Protein AF-A0A3M7ADD8-F1 (afdb_monomer)

InterPro domains:
  IPR003165 Piwi domain [PF02171] (119-234)
  IPR003165 Piwi domain [PS50822] (1-236)
  IPR003165 Piwi domain [SM00950] (6-236)
  IPR012337 Ribonuclease H-like superfamily [SSF53098] (96-234)
  IPR036397 Ribonuclease H superfamily [G3DSA:3.30.420.10] (1-310)

Sequence (311 aa):
MLKERLLDWAMAYRKATGKRPVLPTNILFYRDGVSESQYDILRRRELPQVQIAYNEAFRYLQQKFPQAGATMPPDPIPSPDFSGVDWGRCSRQHRVETEKDADEQWAAQIAAQPNNVPFKLTYVVVGKRHNTRFYPDAKEVQENKGNVKPGMVVDQVITHPYCMDFYLQSHEAIKGTGRSAHYFTLQNNMGLSADNLHQITHMLCYAYARATKGVSYCAPAYYADKLCDRGRAYLRHYYMGVPGFEPRPLSRAADGRPLETYEQYIRSIRDAVRDDPHYRPYCNFQTPPQHYGVPRQNPWHKNLDNTMFYL

Structure (mmCIF, N/CA/C/O backbone):
data_AF-A0A3M7ADD8-F1
#
_entry.id   AF-A0A3M7ADD8-F1
#
loop_
_atom_site.group_PDB
_atom_site.id
_atom_site.type_symbol
_atom_site.label_atom_id
_atom_site.label_alt_id
_atom_site.label_comp_id
_atom_site.label_asym_id
_atom_site.label_entity_id
_atom_site.label_seq_id
_atom_site.pdbx_PDB_ins_code
_atom_site.Cartn_x
_atom_site.Cartn_y
_atom_site.Cartn_z
_atom_site.occupancy
_atom_site.B_iso_or_equiv
_atom_site.auth_seq_id
_atom_site.auth_comp_id
_atom_site.auth_asym_id
_atom_site.auth_atom_id
_atom_site.pdbx_PDB_model_num
ATOM 1 N N . MET A 1 1 ? -8.846 7.901 5.627 1.00 69.75 1 MET A N 1
ATOM 2 C CA . MET A 1 1 ? -9.203 7.252 4.344 1.00 69.75 1 MET A CA 1
ATOM 3 C C . MET A 1 1 ? -9.390 5.742 4.477 1.00 69.75 1 MET A C 1
ATOM 5 O O . MET A 1 1 ? -10.340 5.223 3.901 1.00 69.75 1 MET A O 1
ATOM 9 N N . LEU A 1 2 ? -8.530 5.015 5.207 1.00 83.50 2 LEU A N 1
ATOM 10 C CA . LEU A 1 2 ? -8.685 3.560 5.353 1.00 83.50 2 LEU A CA 1
ATOM 11 C C . LEU A 1 2 ? -9.977 3.162 6.075 1.00 83.50 2 LEU A C 1
ATOM 13 O O . LEU A 1 2 ? -10.712 2.309 5.587 1.00 83.50 2 LEU A O 1
ATOM 17 N N . LYS A 1 3 ? -10.279 3.820 7.199 1.00 84.50 3 LYS A N 1
ATOM 18 C CA . LYS A 1 3 ? -11.524 3.628 7.953 1.00 84.50 3 LYS A CA 1
ATOM 19 C C . LYS A 1 3 ? -12.757 3.781 7.063 1.00 84.50 3 LYS A C 1
ATOM 21 O O . LYS A 1 3 ? -13.631 2.923 7.081 1.00 84.50 3 LYS A O 1
ATOM 26 N N . GLU A 1 4 ? -12.795 4.829 6.244 1.00 78.44 4 GLU A N 1
ATOM 27 C CA . GLU A 1 4 ? -13.892 5.096 5.308 1.00 78.44 4 GLU A CA 1
ATOM 28 C C . GLU A 1 4 ? -14.081 3.919 4.344 1.00 78.44 4 GLU A C 1
ATOM 30 O O . GLU A 1 4 ? -15.196 3.438 4.159 1.00 78.44 4 GLU A O 1
ATOM 35 N N . ARG A 1 5 ? -12.984 3.391 3.786 1.00 82.75 5 ARG A N 1
ATOM 36 C CA . ARG A 1 5 ? -13.027 2.242 2.868 1.00 82.75 5 ARG A CA 1
ATOM 37 C C . ARG A 1 5 ? -13.452 0.944 3.540 1.00 82.75 5 ARG A C 1
ATOM 39 O O . ARG A 1 5 ? -14.200 0.177 2.939 1.00 82.75 5 ARG A O 1
ATOM 46 N N . LEU A 1 6 ? -13.030 0.720 4.779 1.00 86.94 6 LEU A N 1
ATOM 47 C CA . LEU A 1 6 ? -13.468 -0.419 5.583 1.00 86.94 6 LEU A CA 1
ATOM 48 C C . LEU A 1 6 ? -14.977 -0.375 5.858 1.00 86.94 6 LEU A C 1
ATOM 50 O O . LEU A 1 6 ? -15.656 -1.400 5.794 1.00 86.94 6 LEU A O 1
ATOM 54 N N . LEU A 1 7 ? -15.519 0.814 6.126 1.00 84.94 7 LEU A N 1
ATOM 55 C CA . LEU A 1 7 ? -16.954 0.998 6.326 1.00 84.94 7 LEU A CA 1
ATOM 56 C C . LEU A 1 7 ? -17.741 0.838 5.018 1.00 84.94 7 LEU A C 1
ATOM 58 O O . LEU A 1 7 ? -18.756 0.140 5.017 1.00 84.94 7 LEU A O 1
ATOM 62 N N . ASP A 1 8 ? -17.257 1.403 3.906 1.00 80.50 8 ASP A N 1
ATOM 63 C CA . ASP A 1 8 ? -17.837 1.196 2.569 1.00 80.50 8 ASP A CA 1
ATOM 64 C C . ASP A 1 8 ? -17.936 -0.301 2.238 1.00 80.50 8 ASP A C 1
ATOM 66 O O . ASP A 1 8 ? -18.981 -0.783 1.793 1.00 80.50 8 ASP A O 1
ATOM 70 N N . TRP A 1 9 ? -16.859 -1.045 2.504 1.00 85.31 9 TRP A N 1
ATOM 71 C CA . TRP A 1 9 ? -16.798 -2.492 2.322 1.00 85.31 9 TRP A CA 1
ATOM 72 C C . TRP A 1 9 ? -17.867 -3.220 3.135 1.00 85.31 9 TRP A C 1
ATOM 74 O O . TRP A 1 9 ? -18.658 -3.991 2.588 1.00 85.31 9 TRP A O 1
ATOM 84 N N . ALA A 1 10 ? -17.924 -2.955 4.441 1.00 87.25 10 ALA A N 1
ATOM 85 C CA . ALA A 1 10 ? -18.853 -3.633 5.337 1.00 87.25 10 ALA A CA 1
ATOM 86 C C . ALA A 1 10 ? -20.317 -3.374 4.950 1.00 87.25 10 ALA A C 1
ATOM 88 O O . ALA A 1 10 ? -21.167 -4.267 5.025 1.00 87.25 10 ALA A O 1
ATOM 89 N N . MET A 1 11 ? -20.613 -2.161 4.483 1.00 83.19 11 MET A N 1
ATOM 90 C CA . MET A 1 11 ? -21.940 -1.788 4.003 1.00 83.19 11 MET A CA 1
ATOM 91 C C . MET A 1 11 ? -22.275 -2.436 2.656 1.00 83.19 11 MET A C 1
ATOM 93 O O . MET A 1 11 ? -23.409 -2.883 2.465 1.00 83.19 11 MET A O 1
ATOM 97 N N . ALA A 1 12 ? -21.308 -2.544 1.741 1.00 78.31 12 ALA A N 1
ATOM 98 C CA . ALA A 1 12 ? -21.480 -3.279 0.490 1.00 78.31 12 ALA A CA 1
ATOM 99 C C . ALA A 1 12 ? -21.760 -4.770 0.745 1.00 78.31 12 ALA A C 1
ATOM 101 O O . ALA A 1 12 ? -22.702 -5.315 0.167 1.00 78.31 12 ALA A O 1
ATOM 102 N N . TYR A 1 13 ? -21.029 -5.399 1.673 1.00 83.69 13 TYR A N 1
ATOM 103 C CA . TYR A 1 13 ? -21.270 -6.782 2.094 1.00 83.69 13 TYR A CA 1
ATOM 104 C C . TYR A 1 13 ? -22.693 -6.977 2.628 1.00 83.69 13 TYR A C 1
ATOM 106 O O . TYR A 1 13 ? -23.409 -7.885 2.196 1.00 83.69 13 TYR A O 1
ATOM 114 N N . ARG A 1 14 ? -23.137 -6.092 3.531 1.00 85.56 14 ARG A N 1
ATOM 115 C CA . ARG A 1 14 ? -24.507 -6.108 4.060 1.00 85.56 14 ARG A CA 1
ATOM 116 C C . ARG A 1 14 ? -25.535 -6.008 2.938 1.00 85.56 14 ARG A C 1
ATOM 118 O O . ARG A 1 14 ? -26.507 -6.755 2.935 1.00 85.56 14 ARG A O 1
ATOM 125 N N . LYS A 1 15 ? -25.333 -5.091 1.989 1.00 78.88 15 LYS A N 1
ATOM 126 C CA . LYS A 1 15 ? -26.254 -4.893 0.863 1.00 78.88 15 LYS A CA 1
ATOM 127 C C . LYS A 1 15 ? -26.342 -6.135 -0.025 1.00 78.88 15 LYS A C 1
ATOM 129 O O . LYS A 1 15 ? -27.434 -6.482 -0.456 1.00 78.88 15 LYS A O 1
ATOM 134 N N . ALA A 1 16 ? -25.212 -6.780 -0.304 1.00 79.94 16 ALA A N 1
ATOM 135 C CA . ALA A 1 16 ? -25.159 -7.953 -1.170 1.00 79.94 16 ALA A CA 1
ATOM 136 C C . ALA A 1 16 ? -25.755 -9.208 -0.513 1.00 79.94 16 ALA A C 1
ATOM 138 O O . ALA A 1 16 ? -26.391 -10.010 -1.187 1.00 79.94 16 ALA A O 1
ATOM 139 N N . THR A 1 17 ? -25.553 -9.383 0.795 1.00 85.06 17 THR A N 1
ATOM 140 C CA . THR A 1 17 ? -25.906 -10.628 1.499 1.00 85.06 17 THR A CA 1
ATOM 141 C C . THR A 1 17 ? -27.174 -10.534 2.346 1.00 85.06 17 THR A C 1
ATOM 143 O O . THR A 1 17 ? -27.676 -11.560 2.799 1.00 85.06 17 THR A O 1
ATOM 146 N N . GLY A 1 18 ? -27.654 -9.323 2.643 1.00 85.81 18 GLY A N 1
ATOM 147 C CA . GLY A 1 18 ? -28.698 -9.070 3.642 1.00 85.81 18 GLY A CA 1
ATOM 148 C C . GLY A 1 18 ? -28.254 -9.322 5.090 1.00 85.81 18 GLY A C 1
ATOM 149 O O . GLY A 1 18 ? -29.012 -9.057 6.022 1.00 85.81 18 GLY A O 1
ATOM 150 N N . LYS A 1 19 ? -27.028 -9.816 5.302 1.00 88.12 19 LYS A N 1
ATOM 151 C CA . LYS A 1 19 ? -26.478 -10.134 6.621 1.00 88.12 19 LYS A CA 1
ATOM 152 C C . LYS A 1 19 ? -25.913 -8.889 7.294 1.00 88.12 19 LYS A C 1
ATOM 154 O O . LYS A 1 19 ? -25.785 -7.819 6.703 1.00 88.12 19 LYS A O 1
ATOM 159 N N . ARG A 1 20 ? -25.551 -9.035 8.565 1.00 86.19 20 ARG A N 1
ATOM 160 C CA . ARG A 1 20 ? -24.862 -8.004 9.342 1.00 86.19 20 ARG A CA 1
ATOM 161 C C . ARG A 1 20 ? -23.578 -7.527 8.625 1.00 86.19 20 ARG A C 1
ATOM 163 O O . ARG A 1 20 ? -22.889 -8.360 8.038 1.00 86.19 20 ARG A O 1
ATOM 170 N N . PRO A 1 21 ? -23.232 -6.224 8.680 1.00 88.19 21 PRO A N 1
ATOM 171 C CA . PRO A 1 21 ? -21.989 -5.729 8.098 1.00 88.19 21 PRO A CA 1
ATOM 172 C C . PRO A 1 21 ? -20.777 -6.336 8.813 1.00 88.19 21 PRO A C 1
ATOM 174 O O . PRO A 1 21 ? -20.730 -6.365 10.046 1.00 88.19 21 PRO A O 1
ATOM 177 N N . VAL A 1 22 ? -19.803 -6.800 8.032 1.00 87.69 22 VAL A N 1
ATOM 178 C CA . VAL A 1 22 ? -18.546 -7.379 8.523 1.00 87.69 22 VAL A CA 1
ATOM 179 C C . VAL A 1 22 ? -17.356 -6.703 7.854 1.00 87.69 22 VAL A C 1
ATOM 181 O O . VAL A 1 22 ? -17.427 -6.301 6.692 1.00 87.69 22 VAL A O 1
ATOM 184 N N . LEU A 1 23 ? -16.266 -6.566 8.605 1.00 90.50 23 LEU A N 1
ATOM 185 C CA . LEU A 1 23 ? -14.994 -6.072 8.085 1.00 90.50 23 LEU A CA 1
ATOM 186 C C . LEU A 1 23 ? -14.240 -7.187 7.338 1.00 90.50 23 LEU A C 1
ATOM 188 O O . LEU A 1 23 ? -14.449 -8.366 7.635 1.00 90.50 23 LEU A O 1
ATOM 192 N N . PRO A 1 24 ? -13.369 -6.836 6.377 1.00 91.06 24 PRO A N 1
ATOM 193 C CA . PRO A 1 24 ? -12.539 -7.810 5.677 1.00 91.06 24 PRO A CA 1
ATOM 194 C C . PRO A 1 24 ? -11.502 -8.427 6.623 1.00 91.06 24 PRO A C 1
ATOM 196 O O . PRO A 1 24 ? -10.812 -7.716 7.346 1.00 91.06 24 PRO A O 1
ATOM 199 N N . THR A 1 25 ? -11.330 -9.748 6.570 1.00 91.06 25 THR A N 1
ATOM 200 C CA . THR A 1 25 ? -10.337 -10.457 7.397 1.00 91.06 25 THR A CA 1
ATOM 201 C C . THR A 1 25 ? -8.914 -10.329 6.866 1.00 91.06 25 THR A C 1
ATOM 203 O O . THR A 1 25 ? -7.961 -10.564 7.607 1.00 91.06 25 THR A O 1
ATOM 206 N N . ASN A 1 26 ? -8.763 -9.997 5.580 1.00 92.12 26 ASN A N 1
ATOM 207 C CA . ASN A 1 26 ? -7.478 -9.842 4.912 1.00 92.12 26 ASN A CA 1
ATOM 208 C C . ASN A 1 26 ? -7.415 -8.487 4.199 1.00 92.12 26 ASN A C 1
ATOM 210 O O . ASN A 1 26 ? -8.372 -8.077 3.535 1.00 92.12 26 ASN A O 1
ATOM 214 N N . ILE A 1 27 ? -6.271 -7.817 4.304 1.00 92.81 27 ILE A N 1
ATOM 215 C CA . ILE A 1 27 ? -5.992 -6.547 3.639 1.00 92.81 27 ILE A CA 1
ATOM 216 C C . ILE A 1 27 ? -4.697 -6.706 2.849 1.00 92.81 27 ILE A C 1
ATOM 218 O O . ILE A 1 27 ? -3.647 -6.984 3.429 1.00 92.81 27 ILE A O 1
ATOM 222 N N . LEU A 1 28 ? -4.777 -6.502 1.534 1.00 94.25 28 LEU A N 1
ATOM 223 C CA . LEU A 1 28 ? -3.608 -6.396 0.665 1.00 94.25 28 LEU A CA 1
ATOM 224 C C . LEU A 1 28 ? -3.407 -4.922 0.302 1.00 94.25 28 LEU A C 1
ATOM 226 O O . LEU A 1 28 ? -4.261 -4.304 -0.340 1.00 94.25 28 LEU A O 1
ATOM 230 N N . PHE A 1 29 ? -2.293 -4.359 0.753 1.00 94.75 29 PHE A N 1
ATOM 231 C CA . PHE A 1 29 ? -2.006 -2.930 0.709 1.00 94.75 29 PHE A CA 1
ATOM 232 C C . PHE A 1 29 ? -0.824 -2.672 -0.231 1.00 94.75 29 PHE A C 1
ATOM 234 O O . PHE A 1 29 ? 0.261 -3.197 0.012 1.00 94.75 29 PHE A O 1
ATOM 241 N N . TYR A 1 30 ? -1.013 -1.855 -1.275 1.00 95.62 30 TYR A N 1
ATOM 242 C CA . TYR A 1 30 ? 0.056 -1.475 -2.210 1.00 95.62 30 TYR A CA 1
ATOM 243 C C . TYR A 1 30 ? 0.415 0.005 -2.087 1.00 95.62 30 TYR A C 1
ATOM 245 O O . TYR A 1 30 ? -0.279 0.845 -2.647 1.00 95.62 30 TYR A O 1
ATOM 253 N N . ARG A 1 31 ? 1.538 0.315 -1.436 1.00 95.00 31 ARG A N 1
ATOM 254 C CA . ARG A 1 31 ? 2.012 1.683 -1.204 1.00 95.00 31 ARG A CA 1
ATOM 255 C C . ARG A 1 31 ? 2.987 2.140 -2.286 1.00 95.00 31 ARG A C 1
ATOM 257 O O . ARG A 1 31 ? 4.105 1.645 -2.346 1.00 95.00 31 ARG A O 1
ATOM 264 N N . ASP A 1 32 ? 2.630 3.139 -3.085 1.00 92.81 32 ASP A N 1
ATOM 265 C CA . ASP A 1 32 ? 3.546 3.761 -4.062 1.00 92.81 32 ASP A CA 1
ATOM 266 C C . ASP A 1 32 ? 4.116 5.095 -3.568 1.00 92.81 32 ASP A C 1
ATOM 268 O O . ASP A 1 32 ? 3.465 5.793 -2.800 1.00 92.81 32 ASP A O 1
ATOM 272 N N . GLY A 1 33 ? 5.297 5.490 -4.048 1.00 83.69 33 GLY A N 1
ATOM 273 C CA . GLY A 1 33 ? 5.828 6.845 -3.854 1.00 83.69 33 GLY A CA 1
ATOM 274 C C . GLY A 1 33 ? 6.733 7.020 -2.635 1.00 83.69 33 GLY A C 1
ATOM 275 O O . GLY A 1 33 ? 6.746 8.096 -2.040 1.00 83.69 33 GLY A O 1
ATOM 276 N N . VAL A 1 34 ? 7.479 5.979 -2.267 1.00 90.88 34 VAL A N 1
ATOM 277 C CA . VAL A 1 34 ? 8.464 6.001 -1.174 1.00 90.88 34 VAL A CA 1
ATOM 278 C C . VAL A 1 34 ? 9.801 5.423 -1.632 1.00 90.88 34 VAL A C 1
ATOM 280 O O . VAL A 1 34 ? 9.839 4.528 -2.477 1.00 90.88 34 VAL A O 1
ATOM 283 N N . SER A 1 35 ? 10.901 5.933 -1.079 1.00 90.06 35 SER A N 1
ATOM 284 C CA . SER A 1 35 ? 12.233 5.334 -1.235 1.00 90.06 35 SER A CA 1
ATOM 285 C C . SER A 1 35 ? 12.530 4.341 -0.111 1.00 90.06 35 SER A C 1
ATOM 287 O O . SER A 1 35 ? 11.938 4.424 0.963 1.00 90.06 35 SER A O 1
ATOM 289 N N . GLU A 1 36 ? 13.495 3.442 -0.325 1.00 89.38 36 GLU A N 1
ATOM 290 C CA . GLU A 1 36 ? 13.918 2.439 0.672 1.00 89.38 36 GLU A CA 1
ATOM 291 C C . GLU A 1 36 ? 14.289 3.057 2.027 1.00 89.38 36 GLU A C 1
ATOM 293 O O . GLU A 1 36 ? 13.893 2.554 3.075 1.00 89.38 36 GLU A O 1
ATOM 298 N N . SER A 1 37 ? 14.941 4.224 2.020 1.00 89.50 37 SER A N 1
ATOM 299 C CA . SER A 1 37 ? 15.291 4.980 3.233 1.00 89.50 37 SER A CA 1
ATOM 300 C C . SER A 1 37 ? 14.095 5.402 4.101 1.00 89.50 37 SER A C 1
ATOM 302 O O . SER A 1 37 ? 14.281 5.827 5.238 1.00 89.50 37 SER A O 1
ATOM 304 N N . GLN A 1 38 ? 12.868 5.317 3.581 1.00 91.69 38 GLN A N 1
ATOM 305 C CA . GLN A 1 38 ? 11.642 5.688 4.287 1.00 91.69 38 GLN A CA 1
ATOM 306 C C . GLN A 1 38 ? 10.865 4.472 4.804 1.00 91.69 38 GLN A C 1
ATOM 308 O O . GLN A 1 38 ? 9.841 4.647 5.461 1.00 91.69 38 GLN A O 1
ATOM 313 N N . TYR A 1 39 ? 11.320 3.244 4.543 1.00 93.88 39 TYR A N 1
ATOM 314 C CA . TYR A 1 39 ? 10.582 2.030 4.914 1.00 93.88 39 TYR A CA 1
ATOM 315 C C . TYR A 1 39 ? 10.363 1.917 6.423 1.00 93.88 39 TYR A C 1
ATOM 317 O O . TYR A 1 39 ? 9.275 1.549 6.865 1.00 93.88 39 TYR A O 1
ATOM 325 N N . ASP A 1 40 ? 11.337 2.339 7.226 1.00 91.44 40 ASP A N 1
ATOM 326 C CA . ASP A 1 40 ? 11.180 2.358 8.681 1.00 91.44 40 ASP A CA 1
ATOM 327 C C . ASP A 1 40 ? 10.171 3.403 9.154 1.00 91.44 40 ASP A C 1
ATOM 329 O O . ASP A 1 40 ? 9.510 3.202 10.170 1.00 91.44 40 ASP A O 1
ATOM 333 N N . ILE A 1 41 ? 9.993 4.499 8.412 1.00 91.12 41 ILE A N 1
ATOM 334 C CA . ILE A 1 41 ? 8.939 5.480 8.702 1.00 91.12 41 ILE A CA 1
ATOM 335 C C . ILE A 1 41 ? 7.568 4.844 8.457 1.00 91.12 41 ILE A C 1
ATOM 337 O O . ILE A 1 41 ? 6.658 5.028 9.262 1.00 91.12 41 ILE A O 1
ATOM 341 N N . LEU A 1 42 ? 7.418 4.049 7.393 1.00 93.44 42 LEU A N 1
ATOM 342 C CA . LEU A 1 42 ? 6.169 3.330 7.125 1.00 93.44 42 LEU A CA 1
ATOM 343 C C . LEU A 1 42 ? 5.837 2.345 8.244 1.00 93.44 42 LEU A C 1
ATOM 345 O O . LEU A 1 42 ? 4.691 2.300 8.696 1.00 93.44 42 LEU A O 1
ATOM 349 N N . ARG A 1 43 ? 6.843 1.614 8.741 1.00 92.44 43 ARG A N 1
ATOM 350 C CA . ARG A 1 43 ? 6.667 0.671 9.852 1.00 92.44 43 ARG A CA 1
ATOM 351 C C . ARG A 1 43 ? 6.191 1.345 11.131 1.00 92.44 43 ARG A C 1
ATOM 353 O O . ARG A 1 43 ? 5.321 0.811 11.809 1.00 92.44 43 ARG A O 1
ATOM 360 N N . ARG A 1 44 ? 6.746 2.514 11.444 1.00 91.75 44 ARG A N 1
ATOM 361 C CA . ARG A 1 44 ? 6.488 3.211 12.709 1.00 91.75 44 ARG A CA 1
ATOM 362 C C . ARG A 1 44 ? 5.280 4.142 12.660 1.00 91.75 44 ARG A C 1
ATOM 364 O O . ARG A 1 44 ? 4.636 4.346 13.678 1.00 91.75 44 ARG A O 1
ATOM 371 N N . ARG A 1 45 ? 4.938 4.687 11.487 1.00 90.44 45 ARG A N 1
ATOM 372 C CA . ARG A 1 45 ? 3.837 5.654 11.338 1.00 90.44 45 ARG A CA 1
ATOM 373 C C . ARG A 1 45 ? 2.634 5.108 10.589 1.00 90.44 45 ARG A C 1
ATOM 375 O O . ARG A 1 45 ? 1.519 5.311 11.053 1.00 90.44 45 ARG A O 1
ATOM 382 N N . GLU A 1 46 ? 2.809 4.459 9.440 1.00 92.62 46 GLU A N 1
ATOM 383 C CA . GLU A 1 46 ? 1.669 4.046 8.606 1.00 92.62 46 GLU A CA 1
ATOM 384 C C . GLU A 1 46 ? 1.036 2.732 9.089 1.00 92.62 46 GLU A C 1
ATOM 386 O O . GLU A 1 46 ? -0.186 2.670 9.234 1.00 92.62 46 GLU A O 1
ATOM 391 N N . LEU A 1 47 ? 1.831 1.701 9.404 1.00 92.19 47 LEU A N 1
ATOM 392 C CA . LEU A 1 47 ? 1.296 0.404 9.854 1.00 92.19 47 LEU A CA 1
ATOM 393 C C . LEU A 1 47 ? 0.445 0.498 11.135 1.00 92.19 47 LEU A C 1
ATOM 395 O O . LEU A 1 47 ? -0.643 -0.084 11.156 1.00 92.19 47 LEU A O 1
ATOM 399 N N . PRO A 1 48 ? 0.827 1.254 12.183 1.00 92.38 48 PRO A N 1
ATOM 400 C CA . PRO A 1 48 ? -0.017 1.347 13.371 1.00 92.38 48 PRO A CA 1
ATOM 401 C C . PRO A 1 48 ? -1.317 2.121 13.102 1.00 92.38 48 PRO A C 1
ATOM 403 O O . PRO A 1 48 ? -2.366 1.777 13.649 1.00 92.38 48 PRO A O 1
ATOM 406 N N . GLN A 1 49 ? -1.305 3.098 12.183 1.00 91.06 49 GLN A N 1
ATOM 407 C CA . GLN A 1 49 ? -2.533 3.772 11.736 1.00 91.06 49 GLN A CA 1
ATOM 408 C C . GLN A 1 49 ? -3.494 2.813 11.028 1.00 91.06 49 GLN A C 1
ATOM 410 O O . GLN A 1 49 ? -4.709 2.975 11.154 1.00 91.06 49 GLN A O 1
ATOM 415 N N . VAL A 1 50 ? -2.980 1.806 10.311 1.00 92.38 50 VAL A N 1
ATOM 416 C CA . VAL A 1 50 ? -3.812 0.760 9.695 1.00 92.38 50 VAL A CA 1
ATOM 417 C C . VAL A 1 50 ? -4.583 -0.013 10.769 1.00 92.38 50 VAL A C 1
ATOM 419 O O . VAL A 1 50 ? -5.801 -0.165 10.651 1.00 92.38 50 VAL A O 1
ATOM 422 N N . GLN A 1 51 ? -3.909 -0.425 11.850 1.00 92.06 51 GLN A N 1
ATOM 423 C CA . GLN A 1 51 ? -4.546 -1.096 12.991 1.00 92.06 51 GLN A CA 1
ATOM 424 C C . GLN A 1 51 ? -5.577 -0.194 13.686 1.00 92.06 51 GLN A C 1
ATOM 426 O O . GLN A 1 51 ? -6.702 -0.631 13.939 1.00 92.06 51 GLN A O 1
ATOM 431 N N . ILE A 1 52 ? -5.227 1.071 13.950 1.00 91.25 52 ILE A N 1
ATOM 432 C CA . ILE A 1 52 ? -6.143 2.046 14.564 1.00 91.25 52 ILE A CA 1
ATOM 433 C C . ILE A 1 52 ? -7.403 2.207 13.713 1.00 91.25 52 ILE A C 1
ATOM 435 O O . ILE A 1 52 ? -8.515 2.076 14.223 1.00 91.25 52 ILE A O 1
ATOM 439 N N . ALA A 1 53 ? -7.249 2.441 12.409 1.00 90.56 53 ALA A N 1
ATOM 440 C CA . ALA A 1 53 ? -8.374 2.631 11.502 1.00 90.56 53 ALA A CA 1
ATOM 441 C C . ALA A 1 53 ? -9.291 1.399 11.447 1.00 90.56 53 ALA A C 1
ATOM 443 O O . ALA A 1 53 ? -10.513 1.550 11.370 1.00 90.56 53 ALA A O 1
ATOM 444 N N . TYR A 1 54 ? -8.723 0.191 11.521 1.00 92.75 54 TYR A N 1
ATOM 445 C CA . TYR A 1 54 ? -9.491 -1.050 11.571 1.00 92.75 54 TYR A CA 1
ATOM 446 C C . TYR A 1 54 ? -10.290 -1.188 12.873 1.00 92.75 54 TYR A C 1
ATOM 448 O O . TYR A 1 54 ? -11.501 -1.430 12.839 1.00 92.75 54 TYR A O 1
ATOM 456 N N . ASN A 1 55 ? -9.649 -0.939 14.017 1.00 91.94 55 ASN A N 1
ATOM 457 C CA . ASN A 1 55 ? -10.305 -0.928 15.325 1.00 91.94 55 ASN A CA 1
ATOM 458 C C . ASN A 1 55 ? -11.429 0.120 15.387 1.00 91.94 55 ASN A C 1
ATOM 460 O O . ASN A 1 55 ? -12.527 -0.161 15.869 1.00 91.94 55 ASN A O 1
ATOM 464 N N . GLU A 1 56 ? -11.194 1.328 14.873 1.00 89.94 56 GLU A N 1
ATOM 465 C CA . GLU A 1 56 ? -12.206 2.385 14.814 1.00 89.94 56 GLU A CA 1
ATOM 466 C C . GLU A 1 56 ? -13.389 2.031 13.908 1.00 89.94 56 GLU A C 1
ATOM 468 O O . GLU A 1 56 ? -14.539 2.303 14.265 1.00 89.94 56 GLU A O 1
ATOM 473 N N . ALA A 1 57 ? -13.135 1.426 12.744 1.00 89.81 57 ALA A N 1
ATOM 474 C CA . ALA A 1 57 ? -14.199 0.954 11.863 1.00 89.81 57 ALA A CA 1
ATOM 475 C C . ALA A 1 57 ? -15.051 -0.111 12.570 1.00 89.81 57 ALA A C 1
ATOM 477 O O . ALA A 1 57 ? -16.281 -0.060 12.514 1.00 89.81 57 ALA A O 1
ATOM 478 N N . PHE A 1 58 ? -14.417 -1.030 13.305 1.00 91.69 58 PHE A N 1
ATOM 479 C CA . PHE A 1 58 ? -15.128 -2.048 14.073 1.00 91.69 58 PHE A CA 1
ATOM 480 C C . PHE A 1 58 ? -15.997 -1.431 15.172 1.00 91.69 58 PHE A C 1
ATOM 482 O O . PHE A 1 58 ? -17.177 -1.768 15.267 1.00 91.69 58 PHE A O 1
ATOM 489 N N . ARG A 1 59 ? -15.459 -0.482 15.955 1.00 90.12 59 ARG A N 1
ATOM 490 C CA . ARG A 1 59 ? -16.241 0.254 16.966 1.00 90.12 59 ARG A CA 1
ATOM 491 C C . ARG A 1 59 ? -17.491 0.877 16.370 1.00 90.12 59 ARG A C 1
ATOM 493 O O . ARG A 1 59 ? -18.577 0.728 16.920 1.00 90.12 59 ARG A O 1
ATOM 500 N N . TYR A 1 60 ? -17.328 1.570 15.245 1.00 88.50 60 TYR A N 1
ATOM 501 C CA . TYR A 1 60 ? -18.428 2.241 14.568 1.00 88.50 60 TYR A CA 1
ATOM 502 C C . TYR A 1 60 ? -19.523 1.250 14.157 1.00 88.50 60 TYR A C 1
ATOM 504 O O . TYR A 1 60 ? -20.711 1.504 14.362 1.00 88.50 60 TYR A O 1
ATOM 512 N N . LEU A 1 61 ? -19.131 0.093 13.613 1.00 88.69 61 LEU A N 1
ATOM 513 C CA . LEU A 1 61 ? -20.080 -0.960 13.261 1.00 88.69 61 LEU A CA 1
ATOM 514 C C . LEU A 1 61 ? -20.777 -1.540 14.492 1.00 88.69 61 LEU A C 1
ATOM 516 O O . LEU A 1 61 ? -21.975 -1.783 14.413 1.00 88.69 61 LEU A O 1
ATOM 520 N N . GLN A 1 62 ? -20.084 -1.716 15.620 1.00 89.31 62 GLN A N 1
ATOM 521 C CA . GLN A 1 62 ? -20.713 -2.183 16.860 1.00 89.31 62 GLN A CA 1
ATOM 522 C C . GLN A 1 62 ? -21.696 -1.165 17.445 1.00 89.31 62 GLN A C 1
ATOM 524 O O . GLN A 1 62 ? -22.758 -1.553 17.916 1.00 89.31 62 GLN A O 1
ATOM 529 N N . GLN A 1 63 ? -21.399 0.133 17.363 1.00 88.19 63 GLN A N 1
ATOM 530 C CA . GLN A 1 63 ? -22.324 1.182 17.806 1.00 88.19 63 GLN A CA 1
ATOM 531 C C . GLN A 1 63 ? -23.607 1.213 16.963 1.00 88.19 63 GLN A C 1
ATOM 533 O O . GLN A 1 63 ? -24.700 1.350 17.505 1.00 88.19 63 GLN A O 1
ATOM 538 N N . LYS A 1 64 ? -23.494 1.075 15.634 1.00 87.00 64 LYS A N 1
ATOM 539 C CA . LYS A 1 64 ? -24.658 1.104 14.728 1.00 87.00 64 LYS A CA 1
ATOM 540 C C . LYS A 1 64 ? -25.399 -0.224 14.609 1.00 87.00 64 LYS A C 1
ATOM 542 O O . LYS A 1 64 ? -26.595 -0.233 14.333 1.00 87.00 64 LYS A O 1
ATOM 547 N N . PHE A 1 65 ? -24.691 -1.333 14.768 1.00 87.25 65 PHE A N 1
ATOM 548 C CA . PHE A 1 65 ? -25.211 -2.688 14.635 1.00 87.25 65 PHE A CA 1
ATOM 549 C C . PHE A 1 65 ? -24.677 -3.527 15.801 1.00 87.25 65 PHE A C 1
ATOM 551 O O . PHE A 1 65 ? -23.726 -4.268 15.603 1.00 87.25 65 PHE A O 1
ATOM 558 N N . PRO A 1 66 ? -25.228 -3.433 17.019 1.00 88.38 66 PRO A N 1
ATOM 559 C CA . PRO A 1 66 ? -24.651 -4.102 18.192 1.00 88.38 66 PRO A CA 1
ATOM 560 C C . PRO A 1 66 ? -24.594 -5.630 18.068 1.00 88.38 66 PRO A C 1
ATOM 562 O O . PRO A 1 66 ? -25.532 -6.256 17.575 1.00 88.38 66 PRO A O 1
ATOM 565 N N . GLN A 1 67 ? -23.479 -6.266 18.458 1.00 83.69 67 GLN A N 1
ATOM 566 C CA . GLN A 1 67 ? -23.372 -7.730 18.626 1.00 83.69 67 GLN A CA 1
ATOM 567 C C . GLN A 1 67 ? -23.354 -8.079 20.103 1.00 83.69 67 GLN A C 1
ATOM 569 O O . GLN A 1 67 ? -22.510 -7.574 20.839 1.00 83.69 67 GLN A O 1
ATOM 574 N N . ALA A 1 68 ? -24.211 -9.008 20.519 1.00 81.44 68 ALA A N 1
ATOM 575 C CA . ALA A 1 68 ? -24.079 -9.604 2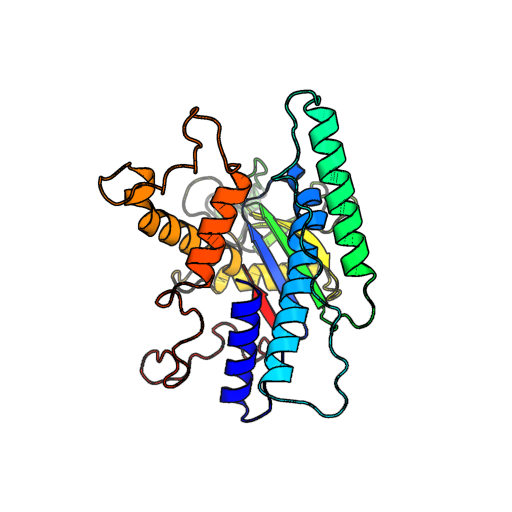1.838 1.00 81.44 68 AL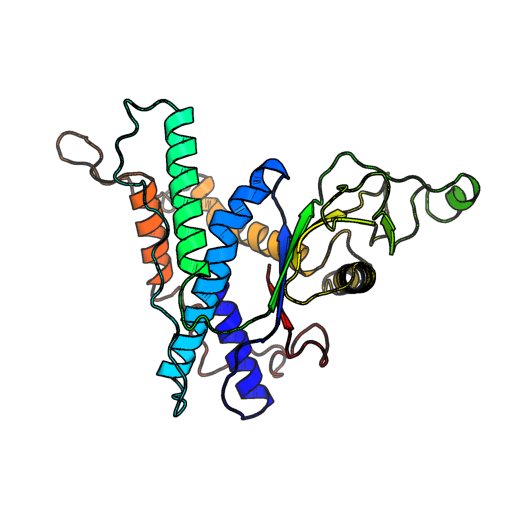A A CA 1
ATOM 576 C C . ALA A 1 68 ? -22.729 -10.342 21.941 1.00 81.44 68 ALA A C 1
ATOM 578 O O . ALA A 1 68 ? -22.397 -11.151 21.073 1.00 81.44 68 ALA A O 1
ATOM 579 N N . GLY A 1 69 ? -21.950 -10.034 22.982 1.00 80.25 69 GLY A N 1
ATOM 580 C CA . GLY A 1 69 ? -20.686 -10.710 23.293 1.00 80.25 69 GLY A CA 1
ATOM 581 C C . GLY A 1 69 ? -19.458 -10.274 22.483 1.00 80.25 69 GLY A C 1
ATOM 582 O O . GLY A 1 69 ? -18.413 -10.902 22.615 1.00 80.25 69 GLY A O 1
ATOM 583 N N . ALA A 1 70 ? -19.538 -9.223 21.657 1.00 80.75 70 ALA A N 1
ATOM 584 C CA . ALA A 1 70 ? -18.345 -8.691 20.998 1.00 80.75 70 ALA A CA 1
ATOM 585 C C . ALA A 1 70 ? -17.489 -7.878 21.980 1.00 80.75 70 ALA A C 1
ATOM 587 O O . ALA A 1 70 ? -17.941 -6.867 22.518 1.00 80.75 70 ALA A O 1
ATOM 588 N N . THR A 1 71 ? -16.234 -8.286 22.168 1.00 83.69 71 THR A N 1
ATOM 589 C CA . THR A 1 71 ? -15.244 -7.481 22.888 1.00 83.69 71 THR A CA 1
ATOM 590 C C . THR A 1 71 ? -14.922 -6.233 22.074 1.00 83.69 71 THR A C 1
ATOM 592 O O . THR A 1 71 ? -14.591 -6.318 20.888 1.00 83.69 71 THR A O 1
ATOM 595 N N . MET A 1 72 ? -15.035 -5.064 22.701 1.00 86.94 72 MET A N 1
ATOM 596 C CA . MET A 1 72 ? -14.674 -3.807 22.056 1.00 86.94 72 MET A CA 1
ATOM 597 C C . MET A 1 72 ? -13.147 -3.687 21.956 1.00 86.94 72 MET A C 1
ATOM 599 O O . MET A 1 72 ? -12.451 -4.046 22.909 1.00 86.94 72 MET A O 1
ATOM 603 N N . PRO A 1 73 ? -12.616 -3.185 20.827 1.00 88.62 73 PRO A N 1
ATOM 604 C CA . PRO A 1 73 ? -11.186 -2.948 20.697 1.00 88.62 73 PRO A CA 1
ATOM 605 C C . PRO A 1 73 ? -10.691 -1.898 21.701 1.00 88.62 73 PRO A C 1
ATOM 607 O O . PRO A 1 73 ? -11.502 -1.177 22.277 1.00 88.62 73 PRO A O 1
ATOM 610 N N . PRO A 1 74 ? -9.374 -1.763 21.903 1.00 86.94 74 PRO A N 1
ATOM 611 C CA . PRO A 1 74 ? -8.754 -0.756 22.774 1.00 86.94 74 PRO A CA 1
ATOM 612 C C . PRO A 1 74 ? -8.860 0.655 22.190 1.00 86.94 74 PRO A C 1
ATOM 614 O O . PRO A 1 74 ? -8.909 0.803 20.966 1.00 86.94 74 PRO A O 1
ATOM 617 N N . ASP A 1 75 ? -8.981 1.685 23.036 1.00 85.75 75 ASP A N 1
ATOM 618 C CA . ASP A 1 75 ? -9.153 3.072 22.570 1.00 85.75 75 ASP A CA 1
ATOM 619 C C . ASP A 1 75 ? -7.955 3.539 21.732 1.00 85.75 75 ASP A C 1
ATOM 621 O O . ASP A 1 75 ? -6.822 3.111 21.982 1.00 85.75 75 ASP A O 1
ATOM 625 N N . PRO A 1 76 ? -8.200 4.349 20.682 1.00 83.19 76 PRO A N 1
ATOM 626 C CA . PRO A 1 76 ? -7.139 4.776 19.785 1.00 83.19 76 PRO A CA 1
ATOM 627 C C . PRO A 1 76 ? -6.122 5.624 20.550 1.00 83.19 76 PRO A C 1
ATOM 629 O O . PRO A 1 76 ? -6.470 6.639 21.151 1.00 83.19 76 PRO A O 1
ATOM 632 N N . ILE A 1 77 ? -4.854 5.211 20.506 1.00 86.19 77 ILE A N 1
ATOM 633 C CA . ILE A 1 77 ? -3.750 5.995 21.062 1.00 86.19 77 ILE A CA 1
ATOM 634 C C . ILE A 1 77 ? -3.394 7.079 20.039 1.00 86.19 77 ILE A C 1
ATOM 636 O O . ILE A 1 77 ? -3.068 6.740 18.894 1.00 86.19 77 ILE A O 1
ATOM 640 N N . PRO A 1 78 ? -3.436 8.371 20.407 1.00 86.19 78 PRO A N 1
ATOM 641 C CA . PRO A 1 78 ? -3.062 9.443 19.495 1.00 86.19 78 PRO A CA 1
ATOM 642 C C . PRO A 1 78 ? -1.597 9.297 19.076 1.00 86.19 78 PRO A C 1
ATOM 644 O O . PRO A 1 78 ? -0.753 8.904 19.878 1.00 86.19 78 PRO A O 1
ATOM 647 N N . SER A 1 79 ? -1.296 9.610 17.815 1.00 86.50 79 SER A N 1
ATOM 648 C CA . SER A 1 79 ? 0.086 9.644 17.325 1.00 86.50 79 SER A CA 1
ATOM 649 C C . SER A 1 79 ? 0.929 10.641 18.125 1.00 86.50 79 SER A C 1
ATOM 651 O O . SER A 1 79 ? 0.370 11.663 18.543 1.00 86.50 79 SER A O 1
ATOM 653 N N . PRO A 1 80 ? 2.251 10.421 18.259 1.00 87.69 80 PRO A N 1
ATOM 654 C CA . PRO A 1 80 ? 3.145 11.373 18.902 1.00 87.69 80 PRO A CA 1
ATOM 655 C C . PRO A 1 80 ? 2.955 12.788 18.351 1.00 87.69 80 PRO A C 1
ATOM 657 O O . PRO A 1 80 ? 2.826 12.995 17.139 1.00 87.69 80 PRO A O 1
ATOM 660 N N . ASP A 1 81 ? 2.901 13.759 19.258 1.00 82.25 81 ASP A N 1
ATOM 661 C CA . ASP A 1 81 ? 2.666 15.158 18.933 1.00 82.25 81 ASP A CA 1
ATOM 662 C C . ASP A 1 81 ? 3.841 16.025 19.376 1.00 82.25 81 ASP A C 1
ATOM 664 O O . ASP A 1 81 ? 4.083 16.197 20.568 1.00 82.25 81 ASP A O 1
ATOM 668 N N . PHE A 1 82 ? 4.530 16.610 18.400 1.00 81.56 82 PHE A N 1
ATOM 669 C CA . PHE A 1 82 ? 5.676 17.491 18.617 1.00 81.56 82 PHE A CA 1
ATOM 670 C C . PHE A 1 82 ? 5.368 18.964 18.349 1.00 81.56 82 PHE A C 1
ATOM 672 O O . PHE A 1 82 ? 6.257 19.811 18.439 1.00 81.56 82 PHE A O 1
ATOM 679 N N . SER A 1 83 ? 4.103 19.291 18.082 1.00 69.81 83 SER A N 1
ATOM 680 C CA . SER A 1 83 ? 3.698 20.625 17.643 1.00 69.81 83 SER A CA 1
ATOM 681 C C . SER A 1 83 ? 3.824 21.706 18.714 1.00 69.81 83 SER A C 1
ATOM 683 O O . SER A 1 83 ? 3.798 22.888 18.379 1.00 69.81 83 SER A O 1
ATOM 685 N N . GLY A 1 84 ? 3.973 21.318 19.984 1.00 70.25 84 GLY A N 1
ATOM 686 C CA . GLY A 1 84 ? 4.245 22.209 21.117 1.00 70.25 84 GLY A CA 1
ATOM 687 C C . GLY A 1 84 ? 5.698 22.194 21.605 1.00 70.25 84 GLY A C 1
ATOM 688 O O . GLY A 1 84 ? 5.994 22.840 22.606 1.00 70.25 84 GLY A O 1
ATOM 689 N N . VAL A 1 85 ? 6.597 21.454 20.946 1.00 79.19 85 VAL A N 1
ATOM 690 C CA . VAL A 1 85 ? 7.998 21.331 21.371 1.00 79.19 85 VAL A CA 1
ATOM 691 C C . VAL A 1 85 ? 8.838 22.450 20.756 1.00 79.19 85 VAL A C 1
ATOM 693 O O . VAL A 1 85 ? 8.873 22.621 19.537 1.00 79.19 85 VAL A O 1
ATOM 696 N N . ASP A 1 86 ? 9.545 23.206 21.601 1.00 80.00 86 ASP A N 1
ATOM 697 C CA . ASP A 1 86 ? 10.521 24.198 21.143 1.00 80.00 86 ASP A CA 1
ATOM 698 C C . ASP A 1 86 ? 11.835 23.515 20.737 1.00 80.00 86 ASP A C 1
ATOM 700 O O . ASP A 1 86 ? 12.656 23.117 21.566 1.00 80.00 86 ASP A O 1
ATOM 704 N N . TRP A 1 87 ? 12.044 23.399 19.427 1.00 80.94 87 TRP A N 1
ATOM 705 C CA . TRP A 1 87 ? 13.261 22.834 18.846 1.00 80.94 87 TRP A CA 1
ATOM 706 C C . TRP A 1 87 ? 14.398 23.851 18.675 1.00 80.94 87 TRP A C 1
ATOM 708 O O . TRP A 1 87 ? 15.467 23.473 18.199 1.00 80.94 87 TRP A O 1
ATOM 718 N N . GLY A 1 88 ? 14.211 25.125 19.042 1.00 79.56 88 GLY A N 1
ATOM 719 C CA . GLY A 1 88 ? 15.139 26.215 18.717 1.00 79.56 88 GLY A CA 1
ATOM 720 C C . GLY A 1 88 ? 16.561 26.054 19.267 1.00 79.56 88 GLY A C 1
ATOM 721 O O . GLY A 1 88 ? 17.496 26.643 18.728 1.00 79.56 88 GLY A O 1
ATOM 722 N N . ARG A 1 89 ? 16.748 25.235 20.311 1.00 81.31 89 ARG A N 1
ATOM 723 C CA . ARG A 1 89 ? 18.057 24.935 20.930 1.00 81.31 89 ARG A CA 1
ATOM 724 C C . ARG A 1 89 ? 18.525 23.490 20.724 1.00 81.31 89 ARG A C 1
ATOM 726 O O . ARG A 1 89 ? 19.530 23.082 21.299 1.00 81.31 89 ARG A O 1
ATOM 733 N N . CYS A 1 90 ? 17.795 22.709 19.935 1.00 82.88 90 CYS A N 1
ATOM 734 C CA . CYS A 1 90 ? 18.044 21.290 19.718 1.00 82.88 90 CYS A CA 1
ATOM 735 C C . CYS A 1 90 ? 18.816 21.068 18.411 1.00 82.88 90 CYS A C 1
ATOM 737 O O . CYS A 1 90 ? 18.525 21.691 17.388 1.00 82.88 90 CYS A O 1
ATOM 739 N N . SER A 1 91 ? 19.793 20.155 18.413 1.00 89.31 91 SER A N 1
ATOM 740 C CA . SER A 1 91 ? 20.436 19.745 17.163 1.00 89.31 91 SER A CA 1
ATOM 741 C C . SER A 1 91 ? 19.440 18.978 16.285 1.00 89.31 91 SER A C 1
ATOM 743 O O . SER A 1 91 ? 18.587 18.239 16.778 1.00 89.31 91 SER A O 1
ATOM 745 N N . ARG A 1 92 ? 19.564 19.096 14.957 1.00 86.25 92 ARG A N 1
ATOM 746 C CA . ARG A 1 92 ? 18.700 18.352 14.021 1.00 86.25 92 ARG A CA 1
ATOM 747 C C . ARG A 1 92 ? 18.741 16.842 14.276 1.00 86.25 92 ARG A C 1
ATOM 749 O O . ARG A 1 92 ? 17.713 16.186 14.168 1.00 86.25 92 ARG A O 1
ATOM 756 N N . GLN A 1 93 ? 19.916 16.306 14.601 1.00 88.69 93 GLN A N 1
ATOM 757 C CA . GLN A 1 93 ? 20.089 14.883 14.877 1.00 88.69 93 GLN A CA 1
ATOM 758 C C . GLN A 1 93 ? 19.348 14.466 16.147 1.00 88.69 93 GLN A C 1
ATOM 760 O O . GLN A 1 93 ? 18.638 13.468 16.123 1.00 88.69 93 GLN A O 1
ATOM 765 N N . HIS A 1 94 ? 19.443 15.262 17.215 1.00 88.75 94 HIS A N 1
ATOM 766 C CA . HIS A 1 94 ? 18.708 14.983 18.443 1.00 88.75 94 HIS A CA 1
ATOM 767 C C . HIS A 1 94 ? 17.193 15.052 18.219 1.00 88.75 94 HIS A C 1
ATOM 769 O O . HIS A 1 94 ? 16.479 14.161 18.660 1.00 88.75 94 HIS A O 1
ATOM 775 N N . ARG A 1 95 ? 16.702 16.034 17.451 1.00 89.00 95 ARG A N 1
ATOM 776 C CA . ARG A 1 95 ? 15.284 16.103 17.065 1.00 89.00 95 ARG A CA 1
ATOM 777 C C . ARG A 1 95 ? 14.824 14.842 16.331 1.00 89.00 95 ARG A C 1
ATOM 779 O O . ARG A 1 95 ? 13.794 14.283 16.685 1.00 89.00 95 ARG A O 1
ATOM 786 N N . VAL A 1 96 ? 15.569 14.410 15.312 1.00 87.69 96 VAL A N 1
ATOM 787 C CA . VAL A 1 96 ? 15.209 13.227 14.513 1.00 87.69 96 VAL A CA 1
ATOM 788 C C . VAL A 1 96 ? 15.184 11.962 15.370 1.00 87.69 96 VAL A C 1
ATOM 790 O O . VAL A 1 96 ? 14.264 11.166 15.206 1.00 87.69 96 VAL A O 1
ATOM 793 N N . GLU A 1 97 ? 16.144 11.787 16.282 1.00 90.69 97 GLU A N 1
ATOM 794 C CA . GLU A 1 97 ? 16.168 10.623 17.179 1.00 90.69 97 GLU A CA 1
ATOM 795 C C . GLU A 1 97 ? 14.988 10.651 18.155 1.00 90.69 97 GLU A C 1
ATOM 797 O O . GLU A 1 97 ? 14.254 9.677 18.247 1.00 90.69 97 GLU A O 1
ATOM 802 N N . THR A 1 98 ? 14.716 11.797 18.786 1.00 90.19 98 THR A N 1
ATOM 803 C CA . THR A 1 98 ? 13.576 11.952 19.702 1.00 90.19 98 THR A CA 1
ATOM 804 C C . THR A 1 98 ? 12.236 11.696 19.006 1.00 90.19 98 THR A C 1
ATOM 806 O O . THR A 1 98 ? 11.373 11.009 19.553 1.00 90.19 98 THR A O 1
ATOM 809 N N . GLU A 1 99 ? 12.043 12.224 17.789 1.00 90.06 99 GLU A N 1
ATOM 810 C CA . GLU A 1 99 ? 10.847 11.934 16.987 1.00 90.06 99 GLU A CA 1
ATOM 811 C C . GLU A 1 99 ? 10.755 10.441 16.650 1.00 90.06 99 GLU A C 1
ATOM 813 O O . GLU A 1 99 ? 9.677 9.848 16.728 1.00 90.06 99 GLU A O 1
ATOM 818 N N . LYS A 1 100 ? 11.889 9.819 16.309 1.00 91.12 100 LYS A N 1
ATOM 819 C CA . LYS A 1 100 ? 11.959 8.399 15.978 1.00 91.12 100 LYS A CA 1
ATOM 820 C C . LYS A 1 100 ? 11.608 7.509 17.166 1.00 91.12 100 LYS A C 1
ATOM 822 O O . LYS A 1 100 ? 10.769 6.628 16.987 1.00 91.12 100 LYS A O 1
ATOM 827 N N . ASP A 1 101 ? 12.196 7.755 18.330 1.00 92.81 101 ASP A N 1
ATOM 828 C CA . ASP A 1 101 ? 11.980 6.968 19.543 1.00 92.81 101 ASP A CA 1
ATOM 829 C C . ASP A 1 101 ? 10.514 7.018 19.979 1.00 92.81 101 ASP A C 1
ATOM 831 O O . ASP A 1 101 ? 9.929 5.997 20.340 1.00 92.81 101 ASP A O 1
ATOM 835 N N . ALA A 1 102 ? 9.881 8.191 19.892 1.00 92.62 102 ALA A N 1
ATOM 836 C CA . ALA A 1 102 ? 8.464 8.321 20.214 1.00 92.62 102 ALA A CA 1
ATOM 837 C C . ALA A 1 102 ? 7.570 7.553 19.232 1.00 92.62 102 ALA A C 1
ATOM 839 O O . ALA A 1 102 ? 6.610 6.911 19.658 1.00 92.62 102 ALA A O 1
ATOM 840 N N . ASP A 1 103 ? 7.877 7.592 17.930 1.00 92.50 103 ASP A N 1
ATOM 841 C CA . ASP A 1 103 ? 7.143 6.815 16.927 1.00 92.50 103 ASP A CA 1
ATOM 842 C C . ASP A 1 103 ? 7.303 5.302 17.157 1.00 92.50 103 ASP A C 1
ATOM 844 O O . ASP A 1 103 ? 6.340 4.550 17.004 1.00 92.50 103 ASP A O 1
ATOM 848 N N . GLU A 1 104 ? 8.498 4.841 17.546 1.00 93.25 104 GLU A N 1
ATOM 849 C CA . GLU A 1 104 ? 8.762 3.432 17.882 1.00 93.25 104 GLU A CA 1
ATOM 850 C C . GLU A 1 104 ? 7.979 2.987 19.114 1.00 93.25 104 GLU A C 1
ATOM 852 O O . GLU A 1 104 ? 7.298 1.959 19.078 1.00 93.25 104 GLU A O 1
ATOM 857 N N . GLN A 1 105 ? 8.021 3.783 20.183 1.00 93.88 105 GLN A N 1
ATOM 858 C CA . GLN A 1 105 ? 7.262 3.516 21.403 1.00 93.88 105 GLN A CA 1
ATOM 859 C C . GLN A 1 105 ? 5.759 3.497 21.127 1.00 93.88 105 GLN A C 1
ATOM 861 O O . GLN A 1 105 ? 5.056 2.605 21.600 1.00 93.88 105 GLN A O 1
ATOM 866 N N . TRP A 1 106 ? 5.261 4.437 20.326 1.00 94.12 106 TRP A N 1
ATOM 867 C CA . TRP A 1 106 ? 3.855 4.496 19.945 1.00 94.12 106 TRP A CA 1
ATOM 868 C C . TRP A 1 106 ? 3.420 3.278 19.123 1.00 94.12 106 TRP A C 1
ATOM 870 O O . TRP A 1 106 ? 2.405 2.648 19.431 1.00 94.12 106 TRP A O 1
ATOM 880 N N . ALA A 1 107 ? 4.212 2.890 18.120 1.00 91.62 107 ALA A N 1
ATOM 881 C CA . ALA A 1 107 ? 3.952 1.693 17.328 1.00 91.62 107 ALA A CA 1
ATOM 882 C C . ALA A 1 107 ? 3.937 0.425 18.201 1.00 91.62 107 ALA A C 1
ATOM 884 O O . ALA A 1 107 ? 3.038 -0.410 18.067 1.00 91.62 107 ALA A O 1
ATOM 885 N N . ALA A 1 108 ? 4.890 0.305 19.132 1.00 91.88 108 ALA A N 1
ATOM 886 C CA . ALA A 1 108 ? 4.968 -0.809 20.072 1.00 91.88 108 ALA A CA 1
ATOM 887 C C . ALA A 1 108 ? 3.761 -0.853 21.023 1.00 91.88 108 ALA A C 1
ATOM 889 O O . ALA A 1 108 ? 3.199 -1.925 21.248 1.00 91.88 108 ALA A O 1
ATOM 890 N N . GLN A 1 109 ? 3.312 0.301 21.531 1.00 91.75 109 GLN A N 1
ATOM 891 C CA . GLN A 1 109 ? 2.121 0.391 22.380 1.00 91.75 109 GLN A CA 1
ATOM 892 C C . GLN A 1 109 ? 0.871 -0.106 21.653 1.00 91.75 109 GLN A C 1
ATOM 894 O O . GLN A 1 109 ? 0.124 -0.893 22.226 1.00 91.75 109 GLN A O 1
ATOM 899 N N . ILE A 1 110 ? 0.664 0.293 20.391 1.00 90.06 110 ILE A N 1
ATOM 900 C CA . ILE A 1 110 ? -0.478 -0.157 19.576 1.00 90.06 110 ILE A CA 1
ATOM 901 C C . ILE A 1 110 ? -0.437 -1.668 19.351 1.00 90.06 110 ILE A C 1
ATOM 903 O O . ILE A 1 110 ? -1.458 -2.345 19.498 1.00 90.06 110 ILE A O 1
ATOM 907 N N . ALA A 1 111 ? 0.738 -2.205 19.020 1.00 86.88 111 ALA A N 1
ATOM 908 C CA . ALA A 1 111 ? 0.921 -3.638 18.813 1.00 86.88 111 ALA A CA 1
ATOM 909 C C . ALA A 1 111 ? 0.659 -4.453 20.093 1.00 86.88 111 ALA A C 1
ATOM 911 O O . ALA A 1 111 ? 0.122 -5.556 20.013 1.00 86.88 111 ALA A O 1
ATOM 912 N N . ALA A 1 112 ? 0.994 -3.901 21.263 1.00 89.06 112 ALA A N 1
ATOM 913 C CA . ALA A 1 112 ? 0.818 -4.547 22.560 1.00 89.06 112 ALA A CA 1
ATOM 914 C C . ALA A 1 112 ? -0.609 -4.448 23.132 1.00 89.06 112 ALA A C 1
ATOM 916 O O . ALA A 1 112 ? -0.899 -5.107 24.133 1.00 89.06 112 ALA A O 1
ATOM 917 N N . GLN A 1 113 ? -1.506 -3.638 22.549 1.00 87.06 113 GLN A N 1
ATOM 918 C CA . GLN A 1 113 ? -2.843 -3.463 23.117 1.00 87.06 113 GLN A CA 1
ATOM 919 C C . GLN A 1 113 ? -3.636 -4.788 23.120 1.00 87.06 113 GLN A C 1
ATOM 921 O O . GLN A 1 113 ? -3.780 -5.427 22.069 1.00 87.06 113 GLN A O 1
ATOM 926 N N . PRO A 1 114 ? -4.218 -5.191 24.268 1.00 76.56 114 PRO A N 1
ATOM 927 C CA . PRO A 1 114 ? -5.114 -6.338 24.311 1.00 76.56 114 PRO A CA 1
ATOM 928 C C . PRO A 1 114 ? -6.396 -6.029 23.523 1.00 76.56 114 PRO A C 1
ATOM 930 O O . PRO A 1 114 ? -6.832 -4.881 23.449 1.00 76.56 114 PRO A O 1
ATOM 933 N N . ASN A 1 115 ? -7.032 -7.059 22.961 1.00 78.19 115 ASN A N 1
ATOM 934 C CA . ASN A 1 115 ? -8.306 -6.962 22.227 1.00 78.19 115 ASN A CA 1
ATOM 935 C C . ASN A 1 115 ? -8.257 -6.221 20.878 1.00 78.19 115 ASN A C 1
ATOM 937 O O . ASN A 1 115 ? -9.296 -5.785 20.379 1.00 78.19 115 ASN A O 1
ATOM 941 N N . ASN A 1 116 ? -7.085 -6.104 20.249 1.00 79.88 116 ASN A N 1
ATOM 942 C CA . ASN A 1 116 ? -7.018 -5.719 18.839 1.00 79.88 116 ASN A CA 1
ATOM 943 C C . ASN A 1 116 ? -7.886 -6.659 17.987 1.00 79.88 116 ASN A C 1
ATOM 945 O O . ASN A 1 116 ? -7.812 -7.883 18.125 1.00 79.88 116 ASN A O 1
ATOM 949 N N . VAL A 1 117 ? -8.716 -6.093 17.101 1.00 81.62 117 VAL A N 1
ATOM 950 C CA . VAL A 1 117 ? -9.557 -6.921 16.227 1.00 81.62 117 VAL A CA 1
ATOM 951 C C . VAL A 1 117 ? -8.643 -7.610 15.213 1.00 81.62 117 VAL A C 1
ATOM 953 O O . VAL A 1 117 ? -7.886 -6.918 14.526 1.00 81.62 117 VAL A O 1
ATOM 956 N N . PRO A 1 118 ? -8.686 -8.948 15.097 1.00 83.56 118 PRO A N 1
ATOM 957 C CA . PRO A 1 118 ? -7.758 -9.664 14.241 1.00 83.56 118 PRO A CA 1
ATOM 958 C C . PRO A 1 118 ? -8.065 -9.409 12.761 1.00 83.56 118 PRO A C 1
ATOM 960 O O . PRO A 1 118 ? -9.199 -9.562 12.304 1.00 83.56 118 PRO A O 1
ATOM 963 N N . PHE A 1 119 ? -7.024 -9.078 12.003 1.00 91.81 119 PHE A N 1
ATOM 964 C CA . PHE A 1 119 ? -6.996 -9.119 10.544 1.00 91.81 119 PHE A CA 1
ATOM 965 C C . PHE A 1 119 ? -5.582 -9.468 10.081 1.00 91.81 119 PHE A C 1
ATOM 967 O O . PHE A 1 119 ? -4.608 -9.323 10.822 1.00 91.81 119 PHE A O 1
ATOM 974 N N . LYS A 1 120 ? -5.460 -9.951 8.848 1.00 94.44 120 LYS A N 1
ATOM 975 C CA . LYS A 1 120 ? -4.170 -10.255 8.230 1.00 94.44 120 LYS A CA 1
ATOM 976 C C . LYS A 1 120 ? -3.831 -9.172 7.216 1.00 94.44 120 LYS A C 1
ATOM 978 O O . LYS A 1 120 ? -4.577 -8.960 6.265 1.00 94.44 120 LYS A O 1
ATOM 983 N N . LEU A 1 121 ? -2.706 -8.499 7.421 1.00 94.50 121 LEU A N 1
ATOM 984 C CA . LEU A 1 121 ? -2.183 -7.477 6.522 1.00 94.50 121 LEU A CA 1
ATOM 985 C C . LEU A 1 121 ? -1.006 -8.020 5.717 1.00 94.50 121 LEU A C 1
ATOM 987 O O . LEU A 1 121 ? -0.027 -8.487 6.302 1.00 94.50 121 LEU A O 1
ATOM 991 N N . THR A 1 122 ? -1.065 -7.878 4.398 1.00 96.56 122 THR A N 1
ATOM 992 C CA . THR A 1 122 ? 0.128 -7.909 3.551 1.00 96.56 122 THR A CA 1
ATOM 993 C C . THR A 1 122 ? 0.349 -6.518 2.974 1.00 96.56 122 THR A C 1
ATOM 995 O O . THR A 1 122 ? -0.496 -6.003 2.244 1.00 96.56 122 THR A O 1
ATOM 998 N N . TYR A 1 123 ? 1.466 -5.895 3.342 1.00 96.50 123 TYR A N 1
ATOM 999 C CA . TYR A 1 123 ? 1.834 -4.534 2.967 1.00 96.50 123 TYR A CA 1
ATOM 1000 C C . TYR A 1 123 ? 3.024 -4.574 2.013 1.00 96.50 123 TYR A C 1
ATOM 1002 O O . TYR A 1 123 ? 4.122 -4.993 2.388 1.00 96.50 123 TYR A O 1
ATOM 1010 N N . VAL A 1 124 ? 2.801 -4.114 0.787 1.00 97.19 124 VAL A N 1
ATOM 1011 C CA . VAL A 1 124 ? 3.767 -4.142 -0.309 1.00 97.19 124 VAL A CA 1
ATOM 1012 C C . VAL A 1 124 ? 4.032 -2.719 -0.769 1.00 97.19 124 VAL A C 1
ATOM 1014 O O . VAL A 1 124 ? 3.120 -1.992 -1.151 1.00 97.19 124 VAL A O 1
ATOM 1017 N N . VAL A 1 125 ? 5.293 -2.317 -0.757 1.00 97.06 125 VAL A N 1
ATOM 1018 C CA . VAL A 1 125 ? 5.743 -1.058 -1.337 1.00 97.06 125 VAL A CA 1
ATOM 1019 C C . VAL A 1 125 ? 6.021 -1.253 -2.823 1.00 97.06 125 VAL A C 1
ATOM 1021 O O . VAL A 1 125 ? 6.603 -2.256 -3.222 1.00 97.06 125 VAL A O 1
ATOM 1024 N N . VAL A 1 126 ? 5.620 -0.281 -3.637 1.00 96.94 126 VAL A N 1
ATOM 1025 C CA . VAL A 1 126 ? 5.800 -0.262 -5.088 1.00 96.94 126 VAL A CA 1
ATOM 1026 C C . VAL A 1 126 ? 6.787 0.841 -5.463 1.00 96.94 126 VAL A C 1
ATOM 1028 O O . VAL A 1 126 ? 6.512 2.030 -5.313 1.00 96.94 126 VAL A O 1
ATOM 1031 N N . GLY A 1 127 ? 7.940 0.447 -5.993 1.00 95.44 127 GLY A N 1
ATOM 1032 C CA . GLY A 1 127 ? 8.951 1.315 -6.580 1.00 95.44 127 GLY A CA 1
ATOM 1033 C C . GLY A 1 127 ? 8.875 1.296 -8.105 1.00 95.44 127 GLY A C 1
ATOM 1034 O O . GLY A 1 127 ? 9.501 0.470 -8.759 1.00 95.44 127 GLY A O 1
ATOM 1035 N N . LYS A 1 128 ? 8.146 2.238 -8.715 1.00 92.31 128 LYS A N 1
ATOM 1036 C CA . LYS A 1 128 ? 8.027 2.346 -10.193 1.00 92.31 128 LYS A CA 1
ATOM 1037 C C . LYS A 1 128 ? 9.131 3.180 -10.866 1.00 92.31 128 LYS A C 1
ATOM 1039 O O . LYS A 1 128 ? 9.165 3.340 -12.090 1.00 92.31 128 LYS A O 1
ATOM 1044 N N . ARG A 1 129 ? 10.008 3.808 -10.078 1.00 90.38 129 ARG A N 1
ATOM 1045 C CA . ARG A 1 129 ? 11.102 4.669 -10.558 1.00 90.38 129 ARG A CA 1
ATOM 1046 C C . ARG A 1 129 ? 12.408 4.251 -9.891 1.00 90.38 129 ARG A C 1
ATOM 1048 O O . ARG A 1 129 ? 12.677 4.656 -8.771 1.00 90.38 129 ARG A O 1
ATOM 1055 N N . HIS A 1 130 ? 13.209 3.476 -10.613 1.00 92.62 130 HIS A N 1
ATOM 1056 C CA . HIS A 1 130 ? 14.539 3.029 -10.196 1.00 92.62 130 HIS A CA 1
ATOM 1057 C C . HIS A 1 130 ? 15.489 2.930 -11.399 1.00 92.62 130 HIS A C 1
ATOM 1059 O O . HIS A 1 130 ? 15.086 3.105 -12.561 1.00 92.62 130 HIS A O 1
ATOM 1065 N N . ASN A 1 131 ? 16.757 2.627 -11.124 1.00 92.44 131 ASN A N 1
ATOM 1066 C CA . ASN A 1 131 ? 17.817 2.555 -12.132 1.00 92.44 131 ASN A CA 1
ATOM 1067 C C . ASN A 1 131 ? 17.999 1.155 -12.739 1.00 92.44 131 ASN A C 1
ATOM 1069 O O . ASN A 1 131 ? 18.498 1.058 -13.854 1.00 92.44 131 ASN A O 1
ATOM 1073 N N . THR A 1 132 ? 17.499 0.099 -12.090 1.00 93.75 132 THR A N 1
ATOM 1074 C CA . THR A 1 132 ? 17.548 -1.287 -12.595 1.00 93.75 132 THR A CA 1
ATOM 1075 C C . THR A 1 132 ? 16.832 -1.436 -13.942 1.00 93.75 132 THR A C 1
ATOM 1077 O O . THR A 1 132 ? 15.717 -0.927 -14.117 1.00 93.75 132 THR A O 1
ATOM 1080 N N . ARG A 1 133 ? 17.468 -2.112 -14.904 1.00 93.56 133 ARG A N 1
ATOM 1081 C CA . ARG A 1 133 ? 16.922 -2.448 -16.230 1.00 93.56 133 ARG A CA 1
ATOM 1082 C C . ARG A 1 133 ? 17.231 -3.903 -16.544 1.00 93.56 133 ARG A C 1
ATOM 1084 O O . ARG A 1 133 ? 18.294 -4.385 -16.169 1.00 93.56 133 ARG A O 1
ATOM 1091 N N . PHE A 1 134 ? 16.324 -4.550 -17.265 1.00 92.94 134 PHE A N 1
ATOM 1092 C CA . PHE A 1 134 ? 16.473 -5.932 -17.700 1.00 92.94 134 PHE A CA 1
ATOM 1093 C C . PHE A 1 134 ? 16.485 -5.992 -19.216 1.00 92.94 134 PHE A C 1
ATOM 1095 O O . PHE A 1 134 ? 15.702 -5.304 -19.877 1.00 92.94 134 PHE A O 1
ATOM 1102 N N . TYR A 1 135 ? 17.369 -6.825 -19.744 1.00 91.44 135 TYR A N 1
ATOM 1103 C CA . TYR A 1 135 ? 17.535 -7.037 -21.170 1.00 91.44 135 TYR A CA 1
ATOM 1104 C C . TYR A 1 135 ? 17.337 -8.524 -21.458 1.00 91.44 135 TYR A C 1
ATOM 1106 O O . TYR A 1 135 ? 17.807 -9.346 -20.671 1.00 91.44 135 TYR A O 1
ATOM 1114 N N . PRO A 1 136 ? 16.612 -8.872 -22.531 1.00 89.50 136 PRO A N 1
ATOM 1115 C CA . PRO A 1 136 ? 16.461 -10.259 -22.940 1.00 89.50 136 PRO A CA 1
ATOM 1116 C C . PRO A 1 136 ? 17.794 -10.807 -23.463 1.00 89.50 136 PRO A C 1
ATOM 1118 O O . PRO A 1 136 ? 18.633 -10.050 -23.963 1.00 89.50 136 PRO A O 1
ATOM 1121 N N . ASP A 1 137 ? 17.959 -12.126 -23.413 1.00 85.56 137 ASP A N 1
ATOM 1122 C CA . ASP A 1 137 ? 19.091 -12.784 -24.062 1.00 85.56 137 ASP A CA 1
ATOM 1123 C C . ASP A 1 137 ? 19.060 -12.554 -25.576 1.00 85.56 137 ASP A C 1
ATOM 1125 O O . ASP A 1 137 ? 17.997 -12.391 -26.178 1.00 85.56 137 ASP A O 1
ATOM 1129 N N . ALA A 1 138 ? 20.229 -12.605 -26.226 1.00 76.69 138 ALA A N 1
ATOM 1130 C CA . ALA A 1 138 ? 20.387 -12.296 -27.653 1.00 76.69 138 ALA A CA 1
ATOM 1131 C C . ALA A 1 138 ? 19.408 -13.055 -28.575 1.00 76.69 138 ALA A C 1
ATOM 1133 O O . ALA A 1 138 ? 19.000 -12.531 -29.611 1.00 76.69 138 ALA A O 1
ATOM 1134 N N . LYS A 1 139 ? 19.003 -14.271 -28.186 1.00 72.00 139 LYS A N 1
ATOM 1135 C CA . LYS A 1 139 ? 18.044 -15.106 -28.926 1.00 72.00 139 LYS A CA 1
ATOM 1136 C C . LYS A 1 139 ? 16.596 -14.608 -28.818 1.00 72.00 139 LYS A C 1
ATOM 1138 O O . LYS A 1 139 ? 15.814 -14.829 -29.732 1.00 72.00 139 LYS A O 1
ATOM 1143 N N . GLU A 1 140 ? 16.247 -13.914 -27.738 1.00 71.06 140 GLU A N 1
ATOM 1144 C CA . GLU A 1 140 ? 14.894 -13.426 -27.437 1.00 71.06 140 GLU A CA 1
ATOM 1145 C C . GLU A 1 140 ? 14.661 -11.965 -27.875 1.00 71.06 140 GLU A C 1
ATOM 1147 O O . GLU A 1 140 ? 13.528 -11.475 -27.867 1.00 71.06 140 GLU A O 1
ATOM 1152 N N . VAL A 1 141 ? 15.719 -11.261 -28.297 1.00 69.25 141 VAL A N 1
ATOM 1153 C CA . VAL A 1 141 ? 15.682 -9.844 -28.714 1.00 69.25 141 VAL A CA 1
ATOM 1154 C C . VAL A 1 141 ? 14.710 -9.593 -29.876 1.00 69.25 141 VAL A C 1
ATOM 1156 O O . VAL A 1 141 ? 14.072 -8.535 -29.917 1.00 69.25 141 VAL A O 1
ATOM 1159 N N . GLN A 1 142 ? 14.581 -10.546 -30.809 1.00 63.59 142 GLN A N 1
ATOM 1160 C CA . GLN A 1 142 ? 13.827 -10.356 -32.057 1.00 63.59 142 GLN A CA 1
ATOM 1161 C C . GLN A 1 142 ? 12.306 -10.249 -31.851 1.00 63.59 142 GLN A C 1
ATOM 1163 O O . GLN A 1 142 ? 11.637 -9.585 -32.638 1.00 63.59 142 GLN A O 1
ATOM 1168 N N . GLU A 1 143 ? 11.752 -10.834 -30.784 1.00 65.38 143 GLU A N 1
ATOM 1169 C CA . GLU A 1 143 ? 10.295 -10.941 -30.603 1.00 65.38 143 GLU A CA 1
ATOM 1170 C C . GLU A 1 143 ? 9.666 -9.729 -29.890 1.00 65.38 143 GLU A C 1
ATOM 1172 O O . GLU A 1 143 ? 8.495 -9.429 -30.104 1.00 65.38 143 GLU A O 1
ATOM 1177 N N . ASN A 1 144 ? 10.425 -8.997 -29.062 1.00 66.88 144 ASN A N 1
ATOM 1178 C CA . ASN A 1 144 ? 9.869 -8.010 -28.117 1.00 66.88 144 ASN A CA 1
ATOM 1179 C C . ASN A 1 144 ? 10.489 -6.613 -28.212 1.00 66.88 144 ASN A C 1
ATOM 1181 O O . ASN A 1 144 ? 10.620 -5.912 -27.204 1.00 66.88 144 ASN A O 1
ATOM 1185 N N . LYS A 1 145 ? 10.895 -6.182 -29.413 1.00 76.25 145 LYS A N 1
ATOM 1186 C CA . LYS A 1 145 ? 11.488 -4.844 -29.625 1.00 76.25 145 LYS A CA 1
ATOM 1187 C C . LYS A 1 145 ? 12.690 -4.594 -28.691 1.00 76.25 145 LYS A C 1
ATOM 1189 O O . LYS A 1 145 ? 12.861 -3.486 -28.184 1.00 76.25 145 LYS A O 1
ATOM 1194 N N . GLY A 1 146 ? 13.472 -5.638 -28.401 1.00 82.81 146 GLY A N 1
ATOM 1195 C CA . GLY A 1 146 ? 14.617 -5.571 -27.487 1.00 82.81 146 GLY A CA 1
ATOM 1196 C C . GLY A 1 146 ? 14.287 -5.470 -25.992 1.00 82.81 146 GLY A C 1
ATOM 1197 O O . GLY A 1 146 ? 15.156 -5.079 -25.218 1.00 82.81 146 GLY A O 1
ATOM 1198 N N . ASN A 1 147 ? 13.065 -5.806 -25.566 1.00 89.88 147 ASN A N 1
ATOM 1199 C CA . ASN A 1 147 ? 12.665 -5.862 -24.156 1.00 89.88 147 ASN A CA 1
ATOM 1200 C C . ASN A 1 147 ? 12.329 -7.289 -23.705 1.00 89.88 147 ASN A C 1
ATOM 1202 O O . ASN A 1 147 ? 12.043 -8.158 -24.520 1.00 89.88 147 ASN A O 1
ATOM 1206 N N . VAL A 1 148 ? 12.324 -7.526 -22.393 1.00 91.44 148 VAL A N 1
ATOM 1207 C CA . VAL A 1 148 ? 11.852 -8.799 -21.825 1.00 91.44 148 VAL A CA 1
ATOM 1208 C C . VAL A 1 148 ? 10.335 -8.966 -21.991 1.00 91.44 148 VAL A C 1
ATOM 1210 O O . VAL A 1 148 ? 9.591 -7.977 -22.054 1.00 91.44 148 VAL A O 1
ATOM 1213 N N . LYS A 1 149 ? 9.874 -10.224 -22.037 1.00 90.75 149 LYS A N 1
ATOM 1214 C CA . LYS A 1 149 ? 8.446 -10.573 -22.132 1.00 90.75 149 LYS A CA 1
ATOM 1215 C C . LYS A 1 149 ? 7.663 -10.039 -20.916 1.00 90.75 149 LYS A C 1
ATOM 1217 O O . LYS A 1 149 ? 8.176 -10.087 -19.794 1.00 90.75 149 LYS A O 1
ATOM 1222 N N . PRO A 1 150 ? 6.421 -9.548 -21.102 1.00 92.88 150 PRO A N 1
ATOM 1223 C CA . PRO A 1 150 ? 5.548 -9.203 -19.985 1.00 92.88 150 PRO A CA 1
ATOM 1224 C C . PRO A 1 150 ? 5.322 -10.410 -19.066 1.00 92.88 150 PRO A C 1
ATOM 1226 O O . PRO A 1 150 ? 5.066 -11.511 -19.544 1.00 92.88 150 PRO A O 1
ATOM 1229 N N . GLY A 1 151 ? 5.386 -10.192 -17.756 1.00 93.88 151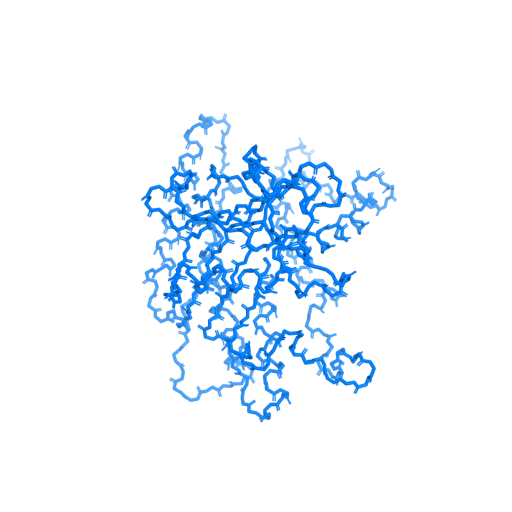 GLY A N 1
ATOM 1230 C CA . GLY A 1 151 ? 5.330 -11.249 -16.743 1.00 93.88 151 GLY A CA 1
ATOM 1231 C C . GLY A 1 151 ? 6.692 -11.751 -16.275 1.00 93.88 151 GLY A C 1
ATOM 1232 O O . GLY A 1 151 ? 6.739 -12.619 -15.413 1.00 93.88 151 GLY A O 1
ATOM 1233 N N . MET A 1 152 ? 7.792 -11.196 -16.793 1.00 94.81 152 MET A N 1
ATOM 1234 C CA . MET A 1 152 ? 9.123 -11.465 -16.256 1.00 94.81 152 MET A CA 1
ATOM 1235 C C . MET A 1 152 ? 9.198 -11.013 -14.791 1.00 94.81 152 MET A C 1
ATOM 1237 O O . MET A 1 152 ? 8.877 -9.858 -14.478 1.00 94.81 152 MET A O 1
ATOM 1241 N N . VAL A 1 153 ? 9.629 -11.933 -13.926 1.00 97.44 153 VAL A N 1
ATOM 1242 C CA . VAL A 1 153 ? 9.875 -11.716 -12.499 1.00 97.44 153 VAL A CA 1
ATOM 1243 C C . VAL A 1 153 ? 11.350 -11.978 -12.199 1.00 97.44 153 VAL A C 1
ATOM 1245 O O . VAL A 1 153 ? 11.896 -12.978 -12.660 1.00 97.44 153 VAL A O 1
ATOM 1248 N N . VAL A 1 154 ? 11.976 -11.095 -11.418 1.00 96.94 154 VAL A N 1
ATOM 1249 C CA . VAL A 1 154 ? 13.301 -11.325 -10.819 1.00 96.94 154 VAL A CA 1
ATOM 1250 C C . VAL A 1 154 ? 13.198 -11.165 -9.313 1.00 96.94 154 VAL A C 1
ATOM 1252 O O . VAL A 1 154 ? 13.010 -10.051 -8.826 1.00 96.94 154 VAL A O 1
ATOM 1255 N N . ASP A 1 155 ? 13.341 -12.265 -8.587 1.00 96.50 155 ASP A N 1
ATOM 1256 C CA . ASP A 1 155 ? 13.294 -12.337 -7.124 1.00 96.50 155 ASP A CA 1
ATOM 1257 C C . ASP A 1 155 ? 14.621 -12.825 -6.505 1.00 96.50 155 ASP A C 1
ATOM 1259 O O . ASP A 1 155 ? 14.724 -12.982 -5.289 1.00 96.50 155 ASP A O 1
ATOM 1263 N N . GLN A 1 156 ? 15.662 -13.027 -7.323 1.00 93.94 156 GLN A N 1
ATOM 1264 C CA . GLN A 1 156 ? 16.968 -13.549 -6.906 1.00 93.94 156 GLN A CA 1
ATOM 1265 C C . GLN A 1 156 ? 18.137 -12.678 -7.385 1.00 93.94 156 GLN A C 1
ATOM 1267 O O . GLN A 1 156 ? 18.030 -11.929 -8.358 1.00 93.94 156 GLN A O 1
ATOM 1272 N N . VAL A 1 157 ? 19.293 -12.852 -6.728 1.00 94.06 157 VAL A N 1
ATOM 1273 C CA . VAL A 1 157 ? 20.619 -12.272 -7.042 1.00 94.06 157 VAL A CA 1
ATOM 1274 C C . VAL A 1 157 ? 20.732 -10.760 -6.823 1.00 94.06 157 VAL A C 1
ATOM 1276 O O . VAL A 1 157 ? 21.687 -10.310 -6.197 1.00 94.06 157 VAL A O 1
ATOM 1279 N N . ILE A 1 158 ? 19.783 -9.979 -7.329 1.00 94.44 158 ILE A N 1
ATOM 1280 C CA . ILE A 1 158 ? 19.782 -8.506 -7.275 1.00 94.44 158 ILE A CA 1
ATOM 1281 C C . ILE A 1 158 ? 18.724 -7.936 -6.316 1.00 94.44 158 ILE A C 1
ATOM 1283 O O . ILE A 1 158 ? 18.504 -6.725 -6.279 1.00 94.44 158 ILE A O 1
ATOM 1287 N N . THR A 1 159 ? 18.032 -8.821 -5.609 1.00 95.69 159 THR A N 1
ATOM 1288 C CA . THR A 1 159 ? 17.010 -8.540 -4.599 1.00 95.69 159 THR A CA 1
ATOM 1289 C C . THR A 1 159 ? 17.611 -8.537 -3.196 1.00 95.69 159 THR A C 1
ATOM 1291 O O . THR A 1 159 ? 18.784 -8.864 -2.992 1.00 95.69 159 THR A O 1
ATOM 1294 N N . HIS A 1 160 ? 16.826 -8.111 -2.212 1.00 93.00 160 HIS A N 1
ATOM 1295 C CA . HIS A 1 160 ? 17.261 -8.024 -0.830 1.00 93.00 160 HIS A CA 1
ATOM 1296 C C . HIS A 1 160 ? 17.530 -9.427 -0.247 1.00 93.00 160 HIS A C 1
ATOM 1298 O O . HIS A 1 160 ? 16.675 -10.306 -0.323 1.00 93.00 160 HIS A O 1
ATOM 1304 N N . PRO A 1 161 ? 18.673 -9.661 0.425 1.00 91.88 161 PRO A N 1
ATOM 1305 C CA . PRO A 1 161 ? 19.068 -11.005 0.865 1.00 91.88 161 PRO A CA 1
ATOM 1306 C C . PRO A 1 161 ? 18.178 -11.605 1.967 1.00 91.88 161 PRO A C 1
ATOM 1308 O O . PRO A 1 161 ? 18.157 -12.819 2.147 1.00 91.88 161 PRO A O 1
ATOM 1311 N N . TYR A 1 162 ? 17.464 -10.766 2.725 1.00 90.44 162 TYR A N 1
ATOM 1312 C CA . TYR A 1 162 ? 16.668 -11.191 3.891 1.00 90.44 162 TYR A CA 1
ATOM 1313 C C . TYR A 1 162 ? 15.175 -10.880 3.794 1.00 90.44 162 TYR A C 1
ATOM 1315 O O . TYR A 1 162 ? 14.398 -11.313 4.643 1.00 90.44 162 TYR A O 1
ATOM 1323 N N . CYS A 1 163 ? 14.765 -10.067 2.823 1.00 92.00 163 CYS A N 1
ATOM 1324 C CA . CYS A 1 163 ? 13.395 -9.572 2.744 1.00 92.00 163 CYS A CA 1
ATOM 1325 C C . CYS A 1 163 ? 12.777 -10.051 1.441 1.00 92.00 163 CYS A C 1
ATOM 1327 O O . CYS A 1 163 ? 13.481 -10.277 0.469 1.00 92.00 163 CYS A O 1
ATOM 1329 N N . MET A 1 164 ? 11.458 -10.217 1.437 1.00 95.69 164 MET A N 1
ATOM 1330 C CA . MET A 1 164 ? 10.746 -10.610 0.230 1.00 95.69 164 MET A CA 1
ATOM 1331 C C . MET A 1 164 ? 10.537 -9.383 -0.655 1.00 95.69 164 MET A C 1
ATOM 1333 O O . MET A 1 164 ? 9.628 -8.581 -0.415 1.00 95.69 164 MET A O 1
ATOM 1337 N N . ASP A 1 165 ? 11.359 -9.258 -1.685 1.00 96.88 165 ASP A N 1
ATOM 1338 C CA . ASP A 1 165 ? 11.203 -8.288 -2.756 1.00 96.88 165 ASP A CA 1
ATOM 1339 C C . ASP A 1 165 ? 11.414 -8.929 -4.129 1.00 96.88 165 ASP A C 1
ATOM 1341 O O . ASP A 1 165 ? 12.036 -9.979 -4.266 1.00 96.88 165 ASP A O 1
ATOM 1345 N N . PHE A 1 166 ? 10.839 -8.310 -5.154 1.00 97.94 166 PHE A N 1
ATOM 1346 C CA . PHE A 1 166 ? 10.937 -8.792 -6.524 1.00 97.94 166 PHE A CA 1
ATOM 1347 C C . PHE A 1 166 ? 10.742 -7.656 -7.521 1.00 97.94 166 PHE A C 1
ATOM 1349 O O . PHE A 1 166 ? 10.014 -6.690 -7.282 1.00 97.94 166 PHE A O 1
ATOM 1356 N N . TYR A 1 167 ? 11.366 -7.780 -8.682 1.00 97.88 167 TYR A N 1
ATOM 1357 C CA . TYR A 1 167 ? 11.071 -6.954 -9.843 1.00 97.88 167 TYR A CA 1
ATOM 1358 C C . TYR A 1 167 ? 10.052 -7.663 -10.721 1.00 97.88 167 TYR A C 1
ATOM 1360 O O . TYR A 1 167 ? 10.182 -8.853 -10.982 1.00 97.88 167 TYR A O 1
ATOM 1368 N N . LEU A 1 168 ? 9.067 -6.926 -11.224 1.00 97.56 168 LEU A N 1
ATOM 1369 C CA . LEU A 1 168 ? 8.076 -7.436 -12.167 1.00 97.56 168 LEU A CA 1
ATOM 1370 C C . LEU A 1 168 ? 7.965 -6.490 -13.363 1.00 97.56 168 LEU A C 1
ATOM 1372 O O . LEU A 1 168 ? 7.612 -5.314 -13.226 1.00 97.56 168 LEU A O 1
ATOM 1376 N N . GLN A 1 169 ? 8.231 -7.007 -14.563 1.00 95.88 169 GLN A N 1
ATOM 1377 C CA . GLN A 1 169 ? 7.910 -6.321 -15.814 1.00 95.88 169 GLN A CA 1
ATOM 1378 C C . GLN A 1 169 ? 6.557 -6.805 -16.333 1.00 95.88 169 GLN A C 1
ATOM 1380 O O . GLN A 1 169 ? 6.475 -7.704 -17.158 1.00 95.88 169 GLN A O 1
ATOM 1385 N N . SER A 1 170 ? 5.470 -6.198 -15.864 1.00 95.38 170 SER A N 1
ATOM 1386 C CA . SER A 1 170 ? 4.098 -6.645 -16.161 1.00 95.38 170 SER A CA 1
ATOM 1387 C C . SER A 1 170 ? 3.557 -6.262 -17.543 1.00 95.38 170 SER A C 1
ATOM 1389 O O . SER A 1 170 ? 2.514 -6.777 -17.951 1.00 95.38 170 SER A O 1
ATOM 1391 N N . HIS A 1 171 ? 4.228 -5.355 -18.254 1.00 93.56 171 HIS A N 1
ATOM 1392 C CA . HIS A 1 171 ? 3.722 -4.708 -19.466 1.00 93.56 171 HIS A CA 1
ATOM 1393 C C . HIS A 1 171 ? 4.668 -4.867 -20.654 1.00 93.56 171 HIS A C 1
ATOM 1395 O O . HIS A 1 171 ? 5.878 -5.028 -20.495 1.00 93.56 171 HIS A O 1
ATOM 1401 N N . GLU A 1 172 ? 4.104 -4.746 -21.855 1.00 91.62 172 GLU A N 1
ATOM 1402 C CA . GLU A 1 172 ? 4.873 -4.617 -23.090 1.00 91.62 172 GLU A CA 1
ATOM 1403 C C . GLU A 1 172 ? 5.395 -3.177 -23.213 1.00 91.62 172 GLU A C 1
ATOM 1405 O O . GLU A 1 172 ? 4.617 -2.216 -23.228 1.00 91.62 172 GLU A O 1
ATOM 1410 N N . ALA A 1 173 ? 6.713 -3.009 -23.314 1.00 88.88 173 ALA A N 1
ATOM 1411 C CA . ALA A 1 173 ? 7.317 -1.703 -23.536 1.00 88.88 173 ALA A CA 1
ATOM 1412 C C . ALA A 1 173 ? 7.074 -1.251 -24.987 1.00 88.88 173 ALA A C 1
ATOM 1414 O O . ALA A 1 173 ? 7.639 -1.793 -25.934 1.00 88.88 173 ALA A O 1
ATOM 1415 N N . ILE A 1 174 ? 6.219 -0.241 -25.174 1.00 86.81 174 ILE A N 1
ATOM 1416 C CA . ILE A 1 174 ? 5.880 0.269 -26.514 1.00 86.81 174 ILE A CA 1
ATOM 1417 C C . ILE A 1 174 ? 7.063 1.026 -27.133 1.00 86.81 174 ILE A C 1
ATOM 1419 O O . ILE A 1 174 ? 7.278 0.949 -28.342 1.00 86.81 174 ILE A O 1
ATOM 1423 N N . LYS A 1 175 ? 7.815 1.772 -26.315 1.00 87.25 175 LYS A N 1
ATOM 1424 C CA . LYS A 1 175 ? 8.925 2.621 -26.755 1.00 87.25 175 LYS A CA 1
ATOM 1425 C C . LYS A 1 175 ? 10.051 2.624 -25.725 1.00 87.25 175 LYS A C 1
ATOM 1427 O O . LYS A 1 175 ? 9.798 2.840 -24.542 1.00 87.25 175 LYS A O 1
ATOM 1432 N N . GLY A 1 176 ? 11.284 2.484 -26.213 1.00 88.81 176 GLY A N 1
ATOM 1433 C CA . GLY A 1 176 ? 12.492 2.469 -25.390 1.00 88.81 176 GLY A CA 1
ATOM 1434 C C . GLY A 1 176 ? 12.617 1.203 -24.541 1.00 88.81 176 GLY A C 1
ATOM 1435 O O . GLY A 1 176 ? 11.946 0.201 -24.788 1.00 88.81 176 GLY A O 1
ATOM 1436 N N . THR A 1 177 ? 13.487 1.259 -23.536 1.00 89.19 177 THR A N 1
ATOM 1437 C CA . THR A 1 177 ? 13.661 0.174 -22.565 1.00 89.19 177 THR A CA 1
ATOM 1438 C C . THR A 1 177 ? 12.575 0.252 -21.497 1.00 89.19 177 THR A C 1
ATOM 1440 O O . THR A 1 177 ? 12.425 1.274 -20.819 1.00 89.19 177 THR A O 1
ATOM 1443 N N . GLY A 1 178 ? 11.830 -0.839 -21.345 1.00 88.44 178 GLY A N 1
ATOM 1444 C CA . GLY A 1 178 ? 10.838 -1.032 -20.303 1.00 88.44 178 GLY A CA 1
ATOM 1445 C C . GLY A 1 178 ? 11.451 -0.856 -18.921 1.00 88.44 178 GLY A C 1
ATOM 1446 O O . GLY A 1 178 ? 12.603 -1.209 -18.663 1.00 88.44 178 GLY A O 1
ATOM 1447 N N . ARG A 1 179 ? 10.667 -0.274 -18.018 1.00 92.00 179 ARG A N 1
ATOM 1448 C CA . ARG A 1 179 ? 11.021 -0.186 -16.607 1.00 92.00 179 ARG A CA 1
ATOM 1449 C C . ARG A 1 179 ? 10.085 -1.098 -15.833 1.00 92.00 179 ARG A C 1
ATOM 1451 O O . ARG A 1 179 ? 8.888 -0.824 -15.766 1.00 92.00 179 ARG A O 1
ATOM 1458 N N . SER A 1 180 ? 10.639 -2.170 -15.285 1.00 94.88 180 SER A N 1
ATOM 1459 C CA . SER A 1 180 ? 9.963 -3.029 -14.313 1.00 94.88 180 SER A CA 1
ATOM 1460 C C . SER A 1 180 ? 9.577 -2.220 -13.078 1.00 94.88 180 SER A C 1
ATOM 1462 O O . SER A 1 180 ? 10.166 -1.172 -12.826 1.00 94.88 180 SER A O 1
ATOM 1464 N N . ALA A 1 181 ? 8.591 -2.682 -12.324 1.00 96.62 181 ALA A N 1
ATOM 1465 C CA . ALA A 1 181 ? 8.336 -2.160 -10.990 1.00 96.62 181 ALA A CA 1
ATOM 1466 C C . ALA A 1 181 ? 9.016 -3.064 -9.962 1.00 96.62 181 ALA A C 1
ATOM 1468 O O . ALA A 1 181 ? 8.989 -4.287 -10.100 1.00 96.62 181 ALA A O 1
ATOM 1469 N N . HIS A 1 182 ? 9.630 -2.456 -8.953 1.00 97.19 182 HIS A N 1
ATOM 1470 C CA . HIS A 1 182 ? 10.183 -3.148 -7.793 1.00 97.19 182 HIS A CA 1
ATOM 1471 C C . HIS A 1 182 ? 9.121 -3.216 -6.701 1.00 97.19 182 HIS A C 1
ATOM 1473 O O . HIS A 1 182 ? 8.488 -2.209 -6.387 1.00 97.19 182 HIS A O 1
ATOM 1479 N N . TYR A 1 183 ? 8.894 -4.397 -6.154 1.00 97.69 183 TYR A N 1
ATOM 1480 C CA . TYR A 1 183 ? 7.916 -4.654 -5.112 1.00 97.69 183 TYR A CA 1
ATOM 1481 C C . TYR A 1 183 ? 8.646 -5.123 -3.870 1.00 97.69 183 TYR A C 1
ATOM 1483 O O . TYR A 1 183 ? 9.335 -6.132 -3.928 1.00 97.69 183 TYR A O 1
ATOM 1491 N N . PHE A 1 184 ? 8.473 -4.420 -2.754 1.00 97.12 184 PHE A N 1
ATOM 1492 C CA . PHE A 1 184 ? 9.110 -4.763 -1.487 1.00 97.12 184 PHE A CA 1
ATOM 1493 C C . PHE A 1 184 ? 8.053 -5.055 -0.427 1.00 97.12 184 PHE A C 1
ATOM 1495 O O . PHE A 1 184 ? 7.222 -4.203 -0.108 1.00 97.12 184 PHE A O 1
ATOM 1502 N N . THR A 1 185 ? 8.073 -6.251 0.150 1.00 96.88 185 THR A N 1
ATOM 1503 C CA . THR A 1 185 ? 7.088 -6.658 1.157 1.00 96.88 185 THR A CA 1
ATOM 1504 C C . THR A 1 185 ? 7.545 -6.220 2.543 1.00 96.88 185 THR A C 1
ATOM 1506 O O . THR A 1 185 ? 8.483 -6.782 3.105 1.00 96.88 185 THR A O 1
ATOM 1509 N N . LEU A 1 186 ? 6.873 -5.222 3.124 1.00 95.38 186 LEU A N 1
ATOM 1510 C CA . LEU A 1 186 ? 7.171 -4.754 4.483 1.00 95.38 186 LEU A CA 1
ATOM 1511 C C . LEU A 1 186 ? 6.575 -5.658 5.561 1.00 95.38 186 LEU A C 1
ATOM 1513 O O . LEU A 1 186 ? 7.175 -5.812 6.622 1.00 95.38 186 LEU A O 1
ATOM 1517 N N . GLN A 1 187 ? 5.398 -6.226 5.298 1.00 94.56 187 GLN A N 1
ATOM 1518 C CA . GLN A 1 187 ? 4.671 -7.088 6.227 1.00 94.56 187 GLN A CA 1
ATOM 1519 C C . GLN A 1 187 ? 3.851 -8.118 5.441 1.00 94.56 187 GLN A C 1
ATOM 1521 O O . GLN A 1 187 ? 3.259 -7.771 4.423 1.00 94.56 187 GLN A O 1
ATOM 1526 N N . ASN A 1 188 ? 3.801 -9.374 5.896 1.00 95.56 188 ASN A N 1
ATOM 1527 C CA . ASN A 1 188 ? 3.077 -10.464 5.226 1.00 95.56 188 ASN A CA 1
ATOM 1528 C C . ASN A 1 188 ? 2.360 -11.378 6.232 1.00 95.56 188 ASN A C 1
ATOM 1530 O O . ASN A 1 188 ? 2.631 -12.574 6.329 1.00 95.56 188 ASN A O 1
ATOM 1534 N N . ASN A 1 189 ? 1.414 -10.822 6.986 1.00 95.06 189 ASN A N 1
ATOM 1535 C CA . ASN A 1 189 ? 0.643 -11.580 7.977 1.00 95.06 189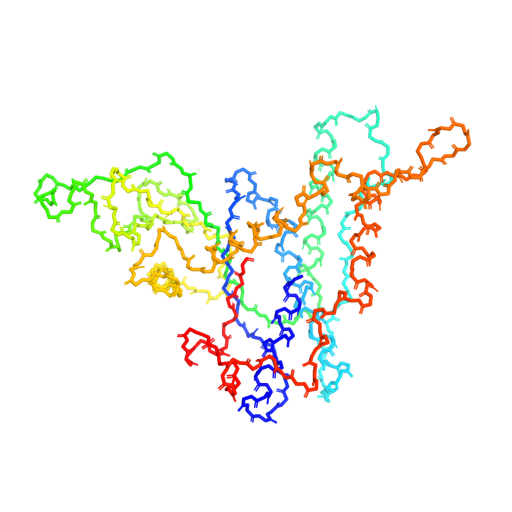 ASN A CA 1
ATOM 1536 C C . ASN A 1 189 ? -0.382 -12.523 7.328 1.00 95.06 189 ASN A C 1
ATOM 1538 O O . ASN A 1 189 ? -0.952 -13.375 8.010 1.00 95.06 189 ASN A O 1
ATOM 1542 N N . MET A 1 190 ? -0.635 -12.385 6.022 1.00 94.44 190 MET A N 1
ATOM 1543 C CA . MET A 1 190 ? -1.434 -13.353 5.267 1.00 94.44 190 MET A CA 1
ATOM 1544 C C . MET A 1 190 ? -0.665 -14.649 4.980 1.00 94.44 190 MET A C 1
ATOM 1546 O O . MET A 1 190 ? -1.305 -15.654 4.678 1.00 94.44 190 MET A O 1
ATOM 1550 N N . GLY A 1 191 ? 0.670 -14.645 5.095 1.00 95.12 191 GLY A N 1
ATOM 1551 C CA . GLY A 1 191 ? 1.506 -15.811 4.806 1.00 95.12 191 GLY A CA 1
ATOM 1552 C C . GLY A 1 191 ? 1.529 -16.173 3.321 1.00 95.12 191 GLY A C 1
ATOM 1553 O O . GLY A 1 191 ? 1.560 -17.351 2.976 1.00 95.12 191 GLY A O 1
ATOM 1554 N N . LEU A 1 192 ? 1.457 -15.178 2.431 1.00 95.12 192 LEU A N 1
ATOM 1555 C CA . LEU A 1 192 ? 1.540 -15.419 0.990 1.00 95.12 192 LEU A CA 1
ATOM 1556 C C . LEU A 1 192 ? 2.951 -15.892 0.623 1.00 95.12 192 LEU A C 1
ATOM 1558 O O . LEU A 1 192 ? 3.930 -15.273 1.037 1.00 95.12 192 LEU A O 1
ATOM 1562 N N . SER A 1 193 ? 3.057 -16.960 -0.168 1.00 97.12 193 SER A N 1
ATOM 1563 C CA . SER A 1 193 ? 4.324 -17.333 -0.804 1.00 97.12 193 SER A CA 1
ATOM 1564 C C . SER A 1 193 ? 4.742 -16.278 -1.833 1.00 97.12 193 SER A C 1
ATOM 1566 O O . SER A 1 193 ? 3.894 -15.533 -2.336 1.00 97.12 193 SER A O 1
ATOM 1568 N N . ALA A 1 194 ? 6.034 -16.251 -2.174 1.00 95.69 194 ALA A N 1
ATOM 1569 C CA . ALA A 1 194 ? 6.560 -15.382 -3.226 1.00 95.69 194 ALA A CA 1
ATOM 1570 C C . ALA A 1 194 ? 5.778 -15.577 -4.537 1.00 95.69 194 ALA A C 1
ATOM 1572 O O . ALA A 1 194 ? 5.199 -14.624 -5.045 1.00 95.69 194 ALA A O 1
ATOM 1573 N N . ASP A 1 195 ? 5.604 -16.826 -4.986 1.00 96.12 195 ASP A N 1
ATOM 1574 C CA . ASP A 1 195 ? 4.849 -17.158 -6.204 1.00 96.12 195 ASP A CA 1
ATOM 1575 C C . ASP A 1 195 ? 3.413 -16.628 -6.202 1.00 96.12 195 ASP A C 1
ATOM 1577 O O . ASP A 1 195 ? 2.946 -16.076 -7.201 1.00 96.12 195 ASP A O 1
ATOM 1581 N N . ASN A 1 196 ? 2.705 -16.760 -5.076 1.00 96.75 196 ASN A N 1
ATOM 1582 C CA . ASN A 1 196 ? 1.343 -16.247 -4.960 1.00 96.75 196 ASN A CA 1
ATOM 1583 C C . ASN A 1 196 ? 1.331 -14.719 -5.036 1.00 96.75 196 ASN A C 1
ATOM 1585 O O . ASN A 1 196 ? 0.475 -14.141 -5.707 1.00 96.75 196 ASN A O 1
ATOM 1589 N N . LEU A 1 197 ? 2.283 -14.055 -4.376 1.00 96.56 197 LEU A N 1
ATOM 1590 C CA . LEU A 1 197 ? 2.384 -12.602 -4.415 1.00 96.56 197 LEU A CA 1
ATOM 1591 C C . LEU A 1 197 ? 2.767 -12.095 -5.813 1.00 96.56 197 LEU A C 1
ATOM 1593 O O . LEU A 1 197 ? 2.179 -11.114 -6.276 1.00 96.56 197 LEU A O 1
ATOM 1597 N N . HIS A 1 198 ? 3.674 -12.784 -6.512 1.00 97.12 198 HIS A N 1
ATOM 1598 C CA . HIS A 1 198 ? 4.043 -12.507 -7.901 1.00 97.12 198 HIS A CA 1
ATOM 1599 C C . HIS A 1 198 ? 2.815 -12.582 -8.812 1.00 97.12 198 HIS A C 1
ATOM 1601 O O . HIS A 1 198 ? 2.495 -11.613 -9.505 1.00 97.12 198 HIS A O 1
ATOM 1607 N N . GLN A 1 199 ? 2.073 -13.693 -8.752 1.00 96.44 199 GLN A N 1
ATOM 1608 C CA . GLN A 1 199 ? 0.890 -13.923 -9.582 1.00 96.44 199 GLN A CA 1
ATOM 1609 C C . GLN A 1 199 ? -0.229 -12.919 -9.291 1.00 96.44 199 GLN A C 1
ATOM 1611 O O . GLN A 1 199 ? -0.786 -12.339 -10.222 1.00 96.44 199 GLN A O 1
ATOM 1616 N N . ILE A 1 200 ? -0.544 -12.665 -8.015 1.00 96.19 200 ILE A N 1
ATOM 1617 C CA . ILE A 1 200 ? -1.562 -11.675 -7.624 1.00 96.19 200 ILE A CA 1
ATOM 1618 C C . ILE A 1 200 ? -1.174 -10.286 -8.133 1.00 96.19 200 ILE A C 1
ATOM 1620 O O . ILE A 1 200 ? -1.992 -9.606 -8.756 1.00 96.19 200 ILE A O 1
ATOM 1624 N N . THR A 1 201 ? 0.077 -9.876 -7.918 1.00 96.62 201 THR A N 1
ATOM 1625 C CA . THR A 1 201 ? 0.570 -8.564 -8.352 1.00 96.62 201 THR A CA 1
ATOM 1626 C C . THR A 1 201 ? 0.515 -8.431 -9.872 1.00 96.62 201 THR A C 1
ATOM 1628 O O . THR A 1 201 ? 0.052 -7.409 -10.381 1.00 96.62 201 THR A O 1
ATOM 1631 N N . HIS A 1 202 ? 0.911 -9.475 -10.604 1.00 96.62 202 HIS A N 1
ATOM 1632 C CA . HIS A 1 202 ? 0.837 -9.510 -12.062 1.00 96.62 202 HIS A CA 1
ATOM 1633 C C . HIS A 1 202 ? -0.612 -9.438 -12.550 1.00 96.62 202 HIS A C 1
ATOM 1635 O O . HIS A 1 202 ? -0.919 -8.566 -13.360 1.00 96.62 202 HIS A O 1
ATOM 1641 N N . MET A 1 203 ? -1.533 -10.242 -12.014 1.00 95.94 203 MET A N 1
ATOM 1642 C CA . MET A 1 203 ? -2.957 -10.172 -12.372 1.00 95.94 203 MET A CA 1
ATOM 1643 C C . MET A 1 203 ? -3.549 -8.777 -12.125 1.00 95.94 203 MET A C 1
ATOM 1645 O O . MET A 1 203 ? -4.283 -8.252 -12.965 1.00 95.94 203 MET A O 1
ATOM 1649 N N . LEU A 1 204 ? -3.177 -8.119 -11.021 1.00 95.31 204 LEU A N 1
ATOM 1650 C CA . LEU A 1 204 ? -3.616 -6.753 -10.730 1.00 95.31 204 LEU A CA 1
ATOM 1651 C C . LEU A 1 204 ? -3.128 -5.732 -11.765 1.00 95.31 204 LEU A C 1
ATOM 1653 O O . LEU A 1 204 ? -3.803 -4.727 -11.972 1.00 95.31 204 LEU A O 1
ATOM 1657 N N . CYS A 1 205 ? -2.004 -5.957 -12.448 1.00 95.88 205 CYS A N 1
ATOM 1658 C CA . CYS A 1 205 ? -1.554 -5.087 -13.542 1.00 95.88 205 CYS A CA 1
ATOM 1659 C C . CYS A 1 205 ? -2.471 -5.147 -14.778 1.00 95.88 205 CYS A C 1
ATOM 1661 O O . CYS A 1 205 ? -2.429 -4.242 -15.608 1.00 95.88 205 CYS A O 1
ATOM 1663 N N . TYR A 1 206 ? -3.307 -6.179 -14.913 1.00 94.75 206 TYR A N 1
ATOM 1664 C CA . TYR A 1 206 ? -4.256 -6.336 -16.025 1.00 94.75 206 TYR A CA 1
ATOM 1665 C C . TYR A 1 206 ? -5.668 -5.864 -15.664 1.00 94.75 206 TYR A C 1
ATOM 1667 O O . TYR A 1 206 ? -6.525 -5.754 -16.534 1.00 94.75 206 TYR A O 1
ATOM 1675 N N . ALA A 1 207 ? -5.907 -5.512 -14.401 1.00 92.62 207 ALA A N 1
ATOM 1676 C CA . ALA A 1 207 ? -7.202 -5.053 -13.909 1.00 92.62 207 ALA A CA 1
ATOM 1677 C C . ALA A 1 207 ? -7.350 -3.512 -13.909 1.00 92.62 207 ALA A C 1
ATOM 1679 O O . ALA A 1 207 ? -8.187 -2.937 -13.204 1.00 92.62 207 ALA A O 1
ATOM 1680 N N . TYR A 1 208 ? -6.530 -2.810 -14.697 1.00 92.12 208 TYR A N 1
ATOM 1681 C CA . TYR A 1 208 ? -6.635 -1.363 -14.869 1.00 92.12 208 TYR A CA 1
ATOM 1682 C C . TYR A 1 208 ? -7.681 -1.009 -15.936 1.00 92.12 208 TYR A C 1
ATOM 1684 O O . TYR A 1 208 ? -7.447 -1.137 -17.132 1.00 92.12 208 TYR A O 1
ATOM 1692 N N . ALA A 1 209 ? -8.825 -0.4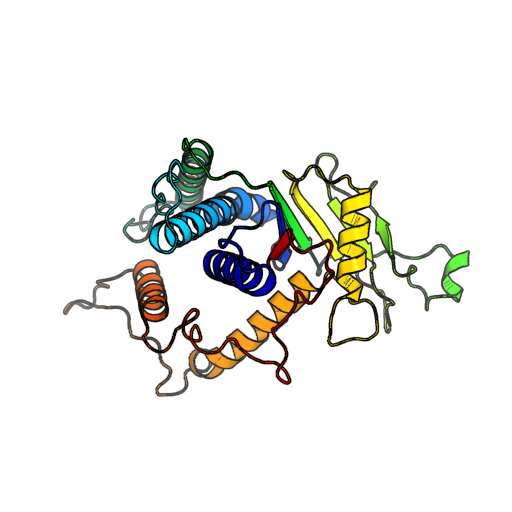80 -15.507 1.00 88.94 209 ALA A N 1
ATOM 1693 C CA . ALA A 1 209 ? -10.030 -0.317 -16.321 1.00 88.94 209 ALA A CA 1
ATOM 1694 C C . ALA A 1 209 ? -9.891 0.642 -17.518 1.00 88.94 209 ALA A C 1
ATOM 1696 O O . ALA A 1 209 ? -10.730 0.636 -18.412 1.00 88.94 209 ALA A O 1
ATOM 1697 N N . ARG A 1 210 ? -8.863 1.502 -17.542 1.00 89.06 210 ARG A N 1
ATOM 1698 C CA . ARG A 1 210 ? -8.652 2.475 -18.630 1.00 89.06 210 ARG A CA 1
ATOM 1699 C C . ARG A 1 210 ? -7.750 1.959 -19.752 1.00 89.06 210 ARG A C 1
ATOM 1701 O O . ARG A 1 210 ? -7.505 2.708 -20.694 1.00 89.06 210 ARG A O 1
ATOM 1708 N N . ALA A 1 211 ? -7.223 0.742 -19.646 1.00 88.94 211 ALA A N 1
ATOM 1709 C CA . ALA A 1 211 ? -6.372 0.148 -20.669 1.00 88.94 211 ALA A CA 1
ATOM 1710 C C . ALA A 1 211 ? -6.791 -1.297 -20.952 1.00 88.94 211 ALA A C 1
ATOM 1712 O O . ALA A 1 211 ? -7.179 -2.029 -20.053 1.00 88.94 211 ALA A O 1
ATOM 1713 N N . THR A 1 212 ? -6.661 -1.718 -22.209 1.00 90.25 212 THR A N 1
ATOM 1714 C CA . THR A 1 212 ? -6.890 -3.106 -22.650 1.00 90.25 212 THR A CA 1
ATOM 1715 C C . THR A 1 212 ? -5.611 -3.951 -22.630 1.00 90.25 212 THR A C 1
ATOM 1717 O O . THR A 1 212 ? -5.580 -5.055 -23.165 1.00 90.25 212 THR A O 1
ATOM 1720 N N . LYS A 1 213 ? -4.531 -3.423 -22.041 1.00 90.75 213 LYS A N 1
ATOM 1721 C CA . LYS A 1 213 ? -3.215 -4.061 -21.919 1.00 90.75 213 LYS A CA 1
ATOM 1722 C C . LYS A 1 213 ? -2.728 -3.968 -20.475 1.00 90.75 213 LYS A C 1
ATOM 1724 O O . LYS A 1 213 ? -3.120 -3.047 -19.757 1.00 90.75 213 LYS A O 1
ATOM 1729 N N . GLY A 1 214 ? -1.829 -4.874 -20.088 1.00 91.50 214 GLY A N 1
ATOM 1730 C CA . GLY A 1 214 ? -1.149 -4.811 -18.796 1.00 91.50 214 GLY A CA 1
ATOM 1731 C C . GLY A 1 214 ? -0.426 -3.475 -18.609 1.00 91.50 214 GLY A C 1
ATOM 1732 O O . GLY A 1 214 ? 0.313 -3.033 -19.492 1.00 91.50 214 GLY A O 1
ATOM 1733 N N . VAL A 1 215 ? -0.655 -2.822 -17.469 1.00 94.94 215 VAL A N 1
ATOM 1734 C CA . VAL A 1 215 ? 0.055 -1.595 -17.078 1.00 94.94 215 VAL A CA 1
ATOM 1735 C C . VAL A 1 215 ? 1.368 -1.913 -16.367 1.00 94.94 215 VAL A C 1
ATOM 1737 O O . VAL A 1 215 ? 1.618 -3.050 -15.971 1.00 94.94 215 VAL A O 1
ATOM 1740 N N . SER A 1 216 ? 2.234 -0.909 -16.222 1.00 94.56 216 SER A N 1
ATOM 1741 C CA . SER A 1 216 ? 3.614 -1.086 -15.754 1.00 94.56 216 SER A CA 1
ATOM 1742 C C . SER A 1 216 ? 3.790 -1.386 -14.266 1.00 94.56 216 SER A C 1
ATOM 1744 O O . SER A 1 216 ? 4.890 -1.734 -13.855 1.00 94.56 216 SER A O 1
ATOM 1746 N N . TYR A 1 217 ? 2.732 -1.250 -13.473 1.00 95.75 217 TYR A N 1
ATOM 1747 C CA . TYR A 1 217 ? 2.670 -1.607 -12.059 1.00 95.75 217 TYR A CA 1
ATOM 1748 C C . TYR A 1 217 ? 1.205 -1.833 -11.667 1.00 95.75 217 TYR A C 1
ATOM 1750 O O . TYR A 1 217 ? 0.298 -1.424 -12.393 1.00 95.75 217 TYR A O 1
ATOM 1758 N N . CYS A 1 218 ? 0.969 -2.504 -10.540 1.00 95.12 218 CYS A N 1
ATOM 1759 C CA . CYS A 1 218 ? -0.352 -2.955 -10.106 1.00 95.12 218 CYS A CA 1
ATOM 1760 C C . CYS A 1 218 ? -1.424 -1.848 -10.121 1.00 95.12 218 CYS A C 1
ATOM 1762 O O . CYS A 1 218 ? -1.195 -0.702 -9.719 1.00 95.12 218 CYS A O 1
ATOM 1764 N N . ALA A 1 219 ? -2.630 -2.212 -10.576 1.00 93.56 219 ALA A N 1
ATOM 1765 C CA . ALA A 1 219 ? -3.734 -1.271 -10.742 1.00 93.56 219 ALA A CA 1
ATOM 1766 C C . ALA A 1 219 ? -4.115 -0.500 -9.467 1.00 93.56 219 ALA A C 1
ATOM 1768 O O . ALA A 1 219 ? -4.412 0.686 -9.615 1.00 93.56 219 ALA A O 1
ATOM 1769 N N . PRO A 1 220 ? -4.092 -1.081 -8.242 1.00 92.38 220 PRO A N 1
ATOM 1770 C CA . PRO A 1 220 ? -4.319 -0.313 -7.022 1.00 92.38 220 PRO A CA 1
ATOM 1771 C C . PRO A 1 220 ? -3.379 0.896 -6.937 1.00 92.38 220 PRO A C 1
ATOM 1773 O O . PRO A 1 220 ? -3.847 2.020 -7.073 1.00 92.38 220 PRO A O 1
ATOM 1776 N N . ALA A 1 221 ? -2.062 0.699 -6.874 1.00 93.38 221 ALA A N 1
ATOM 1777 C CA . ALA A 1 221 ? -1.104 1.808 -6.830 1.00 93.38 221 ALA A CA 1
ATOM 1778 C C . ALA A 1 221 ? -1.310 2.825 -7.977 1.00 93.38 221 ALA A C 1
ATOM 1780 O O . ALA A 1 221 ? -1.259 4.036 -7.763 1.00 93.38 221 ALA A O 1
ATOM 1781 N N . TYR A 1 222 ? -1.646 2.357 -9.185 1.00 93.44 222 TYR A N 1
ATOM 1782 C CA . TYR A 1 222 ? -1.947 3.238 -10.320 1.00 93.44 222 TYR A CA 1
ATOM 1783 C C . TYR A 1 222 ? -3.190 4.117 -10.082 1.00 93.44 222 TYR A C 1
ATOM 1785 O O . TYR A 1 222 ? -3.212 5.304 -10.423 1.00 93.44 222 TYR A O 1
ATOM 1793 N N . TYR A 1 223 ? -4.253 3.569 -9.492 1.00 91.69 223 TYR A N 1
ATOM 1794 C CA . TYR A 1 223 ? -5.432 4.352 -9.127 1.00 91.69 223 TYR A CA 1
ATOM 1795 C C . TYR A 1 223 ? -5.129 5.374 -8.028 1.00 91.69 223 TYR A C 1
ATOM 1797 O O . TYR A 1 223 ? -5.678 6.478 -8.087 1.00 91.69 223 TYR A O 1
ATOM 1805 N N . ALA A 1 224 ? -4.236 5.051 -7.085 1.00 89.19 224 ALA A N 1
ATOM 1806 C CA . ALA A 1 224 ? -3.765 5.990 -6.065 1.00 89.19 224 ALA A CA 1
ATOM 1807 C C . ALA A 1 224 ? -3.135 7.228 -6.713 1.00 89.19 224 ALA A C 1
ATOM 1809 O O . ALA A 1 224 ? -3.545 8.353 -6.430 1.00 89.19 224 ALA A O 1
ATOM 1810 N N . ASP A 1 225 ? -2.231 7.023 -7.676 1.00 90.12 225 ASP A N 1
ATOM 1811 C CA . ASP A 1 225 ? -1.625 8.116 -8.439 1.00 90.12 225 ASP A CA 1
ATOM 1812 C C . ASP A 1 225 ? -2.665 8.998 -9.119 1.00 90.12 225 ASP A C 1
ATOM 1814 O O . ASP A 1 225 ? -2.575 10.225 -9.085 1.00 90.12 225 ASP A O 1
ATOM 1818 N N . LYS A 1 226 ? -3.672 8.385 -9.754 1.00 89.62 226 LYS A N 1
ATOM 1819 C CA . LYS A 1 226 ? -4.711 9.138 -10.464 1.00 89.62 226 LYS A CA 1
ATOM 1820 C C . LYS A 1 226 ? -5.604 9.926 -9.516 1.00 89.62 226 LYS A C 1
ATOM 1822 O O . LYS A 1 226 ? -6.042 11.021 -9.877 1.00 89.62 226 LYS A O 1
ATOM 1827 N N . LEU A 1 227 ? -5.850 9.405 -8.318 1.00 84.44 227 LEU A N 1
ATOM 1828 C CA . LEU A 1 227 ? -6.560 10.131 -7.274 1.00 84.44 227 LEU A CA 1
ATOM 1829 C C . LEU A 1 227 ? -5.732 11.324 -6.776 1.00 84.44 227 LEU A C 1
ATOM 1831 O O . LEU A 1 227 ? -6.274 12.422 -6.669 1.00 84.44 227 LEU A O 1
ATOM 1835 N N . CYS A 1 228 ? -4.425 11.148 -6.567 1.00 85.00 228 CYS A N 1
ATOM 1836 C CA . CYS A 1 228 ? -3.502 12.227 -6.204 1.00 85.00 228 CYS A CA 1
ATOM 1837 C C . CYS A 1 228 ? -3.392 13.299 -7.303 1.00 85.00 228 CYS A C 1
ATOM 1839 O O . CYS A 1 228 ? -3.460 14.492 -7.006 1.00 85.00 228 CYS A O 1
ATOM 1841 N N . ASP A 1 229 ? -3.312 12.898 -8.579 1.00 83.62 229 ASP A N 1
ATOM 1842 C CA . ASP A 1 229 ? -3.362 13.809 -9.733 1.00 83.62 229 ASP A CA 1
ATOM 1843 C C . ASP A 1 229 ? -4.641 14.657 -9.712 1.00 83.62 229 ASP A C 1
ATOM 1845 O O . ASP A 1 229 ? -4.597 15.868 -9.947 1.00 83.62 229 ASP A O 1
ATOM 1849 N N . ARG A 1 230 ? -5.788 14.032 -9.411 1.00 83.12 230 ARG A N 1
ATOM 1850 C CA . ARG A 1 230 ? -7.067 14.739 -9.299 1.00 83.12 230 ARG A CA 1
ATOM 1851 C C . ARG A 1 230 ? -7.107 15.665 -8.085 1.00 83.12 230 ARG A C 1
ATOM 1853 O O . ARG A 1 230 ? -7.556 16.798 -8.227 1.00 83.12 230 ARG A O 1
ATOM 1860 N N . GLY A 1 231 ? -6.619 15.217 -6.930 1.00 79.94 231 GLY A N 1
ATOM 1861 C CA . GLY A 1 231 ? -6.517 16.041 -5.724 1.00 79.94 231 GLY A CA 1
ATOM 1862 C C . GLY A 1 231 ? -5.688 17.301 -5.971 1.00 79.94 231 GLY A C 1
ATOM 1863 O O . GLY A 1 231 ? -6.131 18.404 -5.667 1.00 79.94 231 GLY A O 1
ATOM 1864 N N . ARG A 1 232 ? -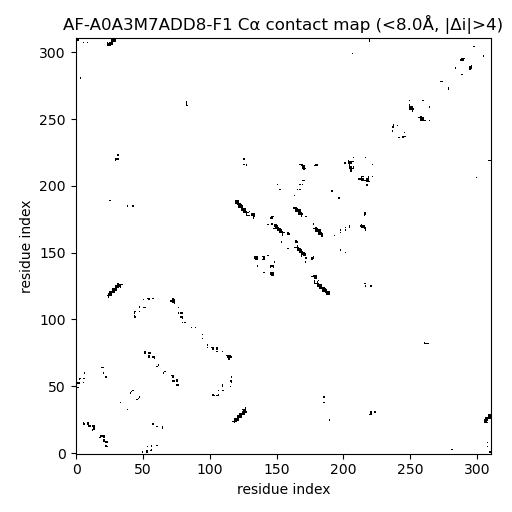4.543 17.164 -6.650 1.00 79.62 232 ARG A N 1
ATOM 1865 C CA . ARG A 1 232 ? -3.715 18.302 -7.075 1.00 79.62 232 ARG A CA 1
ATOM 1866 C C . ARG A 1 232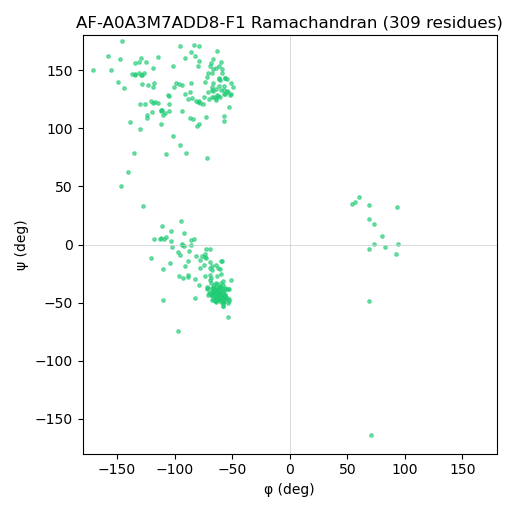 ? -4.472 19.281 -7.977 1.00 79.62 232 ARG A C 1
ATOM 1868 O O . ARG A 1 232 ? -4.260 20.483 -7.864 1.00 79.62 232 ARG A O 1
ATOM 1875 N N . ALA A 1 233 ? -5.342 18.795 -8.864 1.00 76.75 233 ALA A N 1
ATOM 1876 C CA . ALA A 1 233 ? -6.154 19.666 -9.711 1.00 76.75 233 ALA A CA 1
ATOM 1877 C C . ALA A 1 233 ? -7.165 20.490 -8.894 1.00 76.75 233 ALA A C 1
ATOM 1879 O O . ALA A 1 233 ? -7.329 21.674 -9.173 1.00 76.75 233 ALA A O 1
ATOM 1880 N N . TYR A 1 234 ? -7.787 19.902 -7.866 1.00 78.56 234 TYR A N 1
ATOM 1881 C CA . TYR A 1 234 ? -8.679 20.633 -6.956 1.00 78.56 234 TYR A CA 1
ATOM 1882 C C . TYR A 1 234 ? -7.930 21.686 -6.135 1.00 78.56 234 TYR A C 1
ATOM 1884 O O . TYR A 1 234 ? -8.427 22.789 -5.941 1.00 78.56 234 TYR A O 1
ATOM 1892 N N . LEU A 1 235 ? -6.698 21.379 -5.728 1.00 79.56 235 LEU A N 1
ATOM 1893 C CA . LEU A 1 235 ? -5.834 22.291 -4.977 1.00 79.56 235 LEU A CA 1
ATOM 1894 C C . LEU A 1 235 ? -5.070 23.287 -5.870 1.00 79.56 235 LEU A C 1
ATOM 1896 O O . LEU A 1 235 ? -4.238 24.044 -5.380 1.00 79.56 235 LEU A O 1
ATOM 1900 N N . ARG A 1 236 ? -5.318 23.316 -7.187 1.00 80.38 236 ARG A N 1
ATOM 1901 C CA . ARG A 1 236 ? -4.542 24.142 -8.125 1.00 80.38 236 ARG A CA 1
ATOM 1902 C C . ARG A 1 236 ? -4.621 25.632 -7.803 1.00 80.38 236 ARG A C 1
ATOM 1904 O O . ARG A 1 236 ? -3.587 26.287 -7.803 1.00 80.38 236 ARG A O 1
ATOM 1911 N N . HIS A 1 237 ? -5.820 26.159 -7.553 1.00 78.06 237 HIS A N 1
ATOM 1912 C CA . HIS A 1 237 ? -6.001 27.582 -7.249 1.00 78.06 237 HIS A CA 1
ATOM 1913 C C . HIS A 1 237 ? -5.278 27.987 -5.963 1.00 78.06 237 HIS A C 1
ATOM 1915 O O . HIS A 1 237 ? -4.628 29.028 -5.942 1.00 78.06 237 HIS A O 1
ATOM 1921 N N . TYR A 1 238 ? -5.305 27.107 -4.960 1.00 80.44 238 TYR A N 1
ATOM 1922 C CA . TYR A 1 238 ? -4.538 27.255 -3.726 1.00 80.44 238 TYR A CA 1
ATOM 1923 C C . TYR A 1 238 ? -3.027 27.318 -4.005 1.00 80.44 238 TYR A C 1
ATOM 1925 O O . TYR A 1 238 ? -2.351 28.246 -3.579 1.00 80.44 238 TYR A O 1
ATOM 1933 N N . TYR A 1 239 ? -2.483 26.386 -4.797 1.00 78.94 239 TYR A N 1
ATOM 1934 C CA . TYR A 1 239 ? -1.050 26.385 -5.128 1.00 78.94 239 TYR A CA 1
ATOM 1935 C C . TYR A 1 239 ? -0.604 27.540 -6.033 1.00 78.94 239 TYR A C 1
ATOM 1937 O O . TYR A 1 239 ? 0.587 27.826 -6.107 1.00 78.94 239 TYR A O 1
ATOM 1945 N N . MET A 1 240 ? -1.535 28.167 -6.752 1.00 84.25 240 MET A N 1
ATOM 1946 C CA . MET A 1 240 ? -1.256 29.286 -7.654 1.00 84.25 240 MET A CA 1
ATOM 1947 C C . MET A 1 240 ? -1.436 30.656 -6.992 1.00 84.25 240 MET A C 1
ATOM 1949 O O . MET A 1 240 ? -1.223 31.654 -7.675 1.00 84.25 240 MET A O 1
ATOM 1953 N N . GLY A 1 241 ? -1.822 30.715 -5.711 1.00 82.94 241 GLY A N 1
ATOM 1954 C CA . GLY A 1 241 ? -2.071 31.981 -5.011 1.00 82.94 241 GLY A CA 1
ATOM 1955 C C . GLY A 1 241 ? -3.181 32.796 -5.676 1.00 82.94 241 GLY A C 1
ATOM 1956 O O . GLY A 1 241 ? -3.032 33.992 -5.929 1.00 82.94 241 GLY A O 1
ATOM 1957 N N . VAL A 1 242 ? -4.253 32.120 -6.107 1.00 83.44 242 VAL A N 1
ATOM 1958 C CA . VAL A 1 242 ? -5.392 32.808 -6.717 1.00 83.44 242 VAL A CA 1
ATOM 1959 C C . VAL A 1 242 ? -6.177 33.514 -5.610 1.00 83.44 242 VAL A C 1
ATOM 1961 O O . VAL A 1 242 ? -6.602 32.840 -4.666 1.00 83.44 242 VAL A O 1
ATOM 1964 N N . PRO A 1 243 ? -6.448 34.830 -5.732 1.00 87.12 243 PRO A N 1
ATOM 1965 C CA . PRO A 1 243 ? -7.204 35.567 -4.728 1.00 87.12 243 PRO A CA 1
ATOM 1966 C C . PRO A 1 243 ? -8.521 34.867 -4.372 1.00 87.12 243 PRO A C 1
ATOM 1968 O O . PRO A 1 243 ? -9.289 34.480 -5.253 1.00 87.12 243 PRO A O 1
ATOM 1971 N N . GLY A 1 244 ? -8.769 34.687 -3.073 1.00 80.25 244 GLY A N 1
ATOM 1972 C CA . GLY A 1 244 ? -9.936 33.962 -2.553 1.00 80.25 244 GLY A CA 1
ATOM 1973 C C . GLY A 1 244 ? -9.717 32.463 -2.303 1.00 80.25 244 GLY A C 1
ATOM 1974 O O . GLY A 1 244 ? -10.570 31.837 -1.683 1.00 80.25 244 GLY A O 1
ATOM 1975 N N . PHE A 1 245 ? -8.575 31.901 -2.711 1.00 75.00 245 PHE A N 1
ATOM 1976 C CA . PHE A 1 245 ? -8.161 30.524 -2.398 1.00 75.00 245 PHE A CA 1
ATOM 1977 C C . PHE A 1 245 ? -6.969 30.467 -1.435 1.00 75.00 245 PHE A C 1
ATOM 1979 O O . PHE A 1 245 ? -6.325 29.426 -1.311 1.00 75.00 245 PHE A O 1
ATOM 1986 N N . GLU A 1 246 ? -6.668 31.575 -0.760 1.00 75.06 246 GLU A N 1
ATOM 1987 C CA . GLU A 1 246 ? -5.523 31.670 0.139 1.00 75.06 246 GLU A CA 1
ATOM 1988 C C . GLU A 1 246 ? -5.729 30.864 1.430 1.00 75.06 246 GLU A C 1
ATOM 1990 O O . GLU A 1 246 ? -6.845 30.816 1.965 1.00 75.06 246 GLU A O 1
ATOM 1995 N N . PRO A 1 247 ? -4.660 30.255 1.974 1.00 71.00 247 PRO A N 1
ATOM 1996 C CA . PRO A 1 247 ? -4.704 29.672 3.303 1.00 71.00 247 PRO A CA 1
ATOM 1997 C C . PRO A 1 247 ? -5.128 30.716 4.336 1.00 71.00 247 PRO A C 1
ATOM 1999 O O . PRO A 1 247 ? -4.680 31.865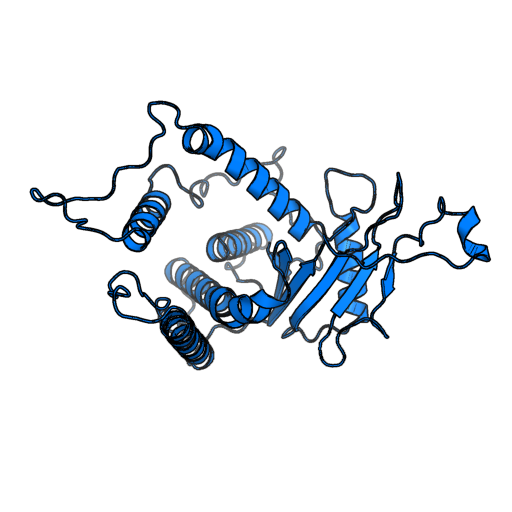 4.299 1.00 71.00 247 PRO A O 1
ATOM 2002 N N . ARG A 1 248 ? -5.912 30.298 5.339 1.00 78.25 248 ARG A N 1
ATOM 2003 C CA . ARG A 1 248 ? -6.073 31.109 6.553 1.00 78.25 248 ARG A CA 1
ATOM 2004 C C . ARG A 1 248 ? -4.670 31.426 7.098 1.00 78.25 248 ARG A C 1
ATOM 2006 O O . ARG A 1 248 ? -3.876 30.492 7.214 1.00 78.25 248 ARG A O 1
ATOM 2013 N N . PRO A 1 249 ? -4.346 32.683 7.436 1.00 76.00 249 PRO A N 1
ATOM 2014 C CA . PRO A 1 249 ? -3.052 33.006 8.021 1.00 76.00 249 PRO A CA 1
ATOM 2015 C C . PRO A 1 249 ? -2.888 32.339 9.392 1.00 76.00 249 PRO A C 1
ATOM 2017 O O . PRO A 1 249 ? -3.871 32.124 10.109 1.00 76.00 249 PRO A O 1
ATOM 2020 N N . LEU A 1 250 ? -1.636 32.048 9.762 1.00 78.62 250 LEU A N 1
ATOM 2021 C CA . LEU A 1 250 ? -1.299 31.578 11.106 1.00 78.62 250 LEU A CA 1
ATOM 2022 C C . LEU A 1 250 ? -1.783 32.592 12.147 1.00 78.62 250 LEU A C 1
ATOM 2024 O O . LEU A 1 250 ? -1.531 33.793 12.013 1.00 78.62 250 LEU A O 1
ATOM 2028 N N . SER A 1 251 ? -2.446 32.103 13.192 1.00 78.88 251 SER A N 1
ATOM 2029 C CA . SER A 1 251 ? -2.871 32.923 14.327 1.00 78.88 251 SER A CA 1
ATOM 2030 C C . SER A 1 251 ? -1.657 33.623 14.950 1.00 78.88 251 SER A C 1
ATOM 2032 O O . SER A 1 251 ? -0.648 32.983 15.258 1.00 78.88 251 SER A O 1
ATOM 2034 N N . ARG A 1 252 ? -1.741 34.943 15.144 1.00 79.25 252 ARG A N 1
ATOM 2035 C CA . ARG A 1 252 ? -0.676 35.772 15.733 1.00 79.25 252 ARG A CA 1
ATOM 2036 C C . ARG A 1 252 ? -1.224 36.632 16.862 1.00 79.25 252 ARG A C 1
ATOM 2038 O O . ARG A 1 252 ? -2.368 37.075 16.793 1.00 79.25 252 ARG A O 1
ATOM 2045 N N . ALA A 1 253 ? -0.414 36.863 17.892 1.00 78.81 253 ALA A N 1
ATOM 2046 C CA . ALA A 1 253 ? -0.777 37.787 18.959 1.00 78.81 253 ALA A CA 1
ATOM 2047 C C . ALA A 1 253 ? -0.541 39.237 18.510 1.00 78.81 253 ALA A C 1
ATOM 2049 O O . ALA A 1 253 ? 0.063 39.483 17.465 1.00 78.81 253 ALA A O 1
ATOM 2050 N N . ALA A 1 254 ? -1.000 40.201 19.310 1.00 83.06 254 ALA A N 1
ATOM 2051 C CA . ALA A 1 254 ? -0.864 41.627 19.003 1.00 83.06 254 ALA A CA 1
ATOM 2052 C C . ALA A 1 254 ? 0.602 42.090 18.842 1.00 83.06 254 ALA A C 1
ATOM 2054 O O . ALA A 1 254 ? 0.864 43.047 18.124 1.00 83.06 254 ALA A O 1
ATOM 2055 N N . ASP A 1 255 ? 1.553 41.388 19.464 1.00 83.00 255 ASP A N 1
ATOM 2056 C CA . ASP A 1 255 ? 3.003 41.617 19.359 1.00 83.00 255 ASP A CA 1
ATOM 2057 C C . ASP A 1 255 ? 3.659 40.898 18.157 1.00 83.00 255 ASP A C 1
ATOM 2059 O O . ASP A 1 255 ? 4.876 40.927 17.988 1.00 83.00 255 ASP A O 1
ATOM 2063 N N . GLY A 1 256 ? 2.866 40.233 17.312 1.00 76.38 256 GLY A N 1
ATOM 2064 C CA . GLY A 1 256 ? 3.334 39.532 16.121 1.00 76.38 256 GLY A CA 1
ATOM 2065 C C . GLY A 1 256 ? 3.879 38.124 16.369 1.00 76.38 256 GLY A C 1
ATOM 2066 O O . GLY A 1 256 ? 4.211 37.453 15.384 1.00 76.38 256 GLY A O 1
ATOM 2067 N N . ARG A 1 257 ? 3.934 37.638 17.620 1.00 77.38 257 ARG A N 1
ATOM 2068 C CA . ARG A 1 257 ? 4.365 36.261 17.913 1.00 77.38 257 ARG A CA 1
ATOM 2069 C C . ARG A 1 257 ? 3.355 35.241 17.362 1.00 77.38 257 ARG A C 1
ATOM 2071 O O . ARG A 1 257 ? 2.145 35.475 17.469 1.00 77.38 257 ARG A O 1
ATOM 2078 N N . PRO A 1 258 ? 3.804 34.118 16.772 1.00 72.75 258 PRO A N 1
ATOM 2079 C CA . PRO A 1 258 ? 2.898 33.050 16.361 1.00 72.75 258 PRO A CA 1
ATOM 2080 C C . PRO A 1 258 ? 2.215 32.449 17.597 1.00 72.75 258 PRO A C 1
ATOM 2082 O O . PRO A 1 258 ? 2.883 32.057 18.550 1.00 72.75 258 PRO A O 1
ATOM 2085 N N . LEU A 1 259 ? 0.880 32.412 17.587 1.00 77.50 259 LEU A N 1
ATOM 2086 C CA . LEU A 1 259 ? 0.057 31.781 18.630 1.00 77.50 259 LEU A CA 1
ATOM 2087 C C . LEU A 1 259 ? -0.197 30.299 18.356 1.00 77.50 259 LEU A C 1
ATOM 2089 O O . LEU A 1 259 ? -0.652 29.582 19.240 1.00 77.50 259 LEU A O 1
ATOM 2093 N N . GLU A 1 260 ? 0.072 29.855 17.132 1.00 75.38 260 GLU A N 1
ATOM 2094 C CA . GLU A 1 260 ? -0.039 28.462 16.728 1.00 75.38 260 GLU A CA 1
ATOM 2095 C C . GLU A 1 260 ? 1.167 28.070 15.867 1.00 75.38 260 GLU A C 1
ATOM 2097 O O . GLU A 1 260 ? 1.714 28.888 15.117 1.00 75.38 260 GLU A O 1
ATOM 2102 N N . THR A 1 261 ? 1.592 26.815 15.973 1.00 77.75 261 THR A N 1
ATOM 2103 C CA . THR A 1 261 ? 2.643 26.255 15.120 1.00 77.75 261 THR A CA 1
ATOM 2104 C C . THR A 1 261 ? 2.077 25.796 13.777 1.00 77.75 261 THR A C 1
ATOM 2106 O O . THR A 1 261 ? 0.875 25.579 13.616 1.00 77.75 261 THR A O 1
ATOM 2109 N N . TYR A 1 262 ? 2.946 25.613 12.779 1.00 69.12 262 TYR A N 1
ATOM 2110 C CA . TYR A 1 262 ? 2.531 25.122 11.458 1.00 69.12 262 TYR A CA 1
ATOM 2111 C C . TYR A 1 262 ? 1.864 23.735 11.523 1.00 69.12 262 TYR A C 1
ATOM 2113 O O . TYR A 1 262 ? 0.936 23.440 10.774 1.00 69.12 262 TYR A O 1
ATOM 2121 N N . GLU A 1 263 ? 2.292 22.891 12.459 1.00 66.94 263 GLU A N 1
ATOM 2122 C CA . GLU A 1 263 ? 1.692 21.576 12.689 1.00 66.94 263 GLU A CA 1
ATOM 2123 C C . GLU A 1 263 ? 0.284 21.687 13.295 1.00 66.94 263 GLU A C 1
ATOM 2125 O O . GLU A 1 263 ? -0.634 20.996 12.845 1.00 66.94 263 GLU A O 1
ATOM 2130 N N . GLN A 1 264 ? 0.080 22.600 14.254 1.00 71.56 264 GLN A N 1
ATOM 2131 C CA . GLN A 1 264 ? -1.250 22.919 14.795 1.00 71.56 264 GLN A CA 1
ATOM 2132 C C . GLN A 1 264 ? -2.177 23.471 13.703 1.00 71.56 264 GLN A C 1
ATOM 2134 O O . GLN A 1 264 ? -3.342 23.082 13.619 1.00 71.56 264 GLN A O 1
ATOM 2139 N N . TYR A 1 265 ? -1.643 24.306 12.814 1.00 75.62 265 TYR A N 1
ATOM 2140 C CA . TYR A 1 265 ? -2.354 24.833 11.655 1.00 75.62 265 TYR A CA 1
ATOM 2141 C C . TYR A 1 265 ? -2.792 23.748 10.658 1.00 75.62 265 TYR A C 1
ATOM 2143 O O . TYR A 1 265 ? -3.954 23.699 10.260 1.00 75.62 265 TYR A O 1
ATOM 2151 N N . ILE A 1 266 ? -1.901 22.824 10.281 1.00 72.44 266 ILE A N 1
ATOM 2152 C CA . ILE A 1 266 ? -2.272 21.706 9.397 1.00 72.44 266 ILE A CA 1
ATOM 2153 C C . ILE A 1 266 ? -3.386 20.861 10.028 1.00 72.44 266 ILE A C 1
ATOM 2155 O O . ILE A 1 266 ? -4.302 20.416 9.331 1.00 72.44 266 ILE A O 1
ATOM 2159 N N . ARG A 1 267 ? -3.330 20.634 11.345 1.00 72.00 267 ARG A N 1
ATOM 2160 C CA . ARG A 1 267 ? -4.369 19.876 12.051 1.00 72.00 267 ARG A CA 1
ATOM 2161 C C . ARG A 1 267 ? -5.704 20.594 12.075 1.00 72.00 267 ARG A C 1
ATOM 2163 O O . ARG A 1 267 ? -6.708 19.933 11.843 1.00 72.00 267 ARG A O 1
ATOM 2170 N N . SER A 1 268 ? -5.724 21.907 12.294 1.00 73.75 268 SER A N 1
ATOM 2171 C CA . SER A 1 268 ? -6.980 22.660 12.273 1.00 73.75 268 SER A CA 1
ATOM 2172 C C . SER A 1 268 ? -7.645 22.595 10.897 1.00 73.75 268 SER A C 1
ATOM 2174 O O . SER A 1 268 ? -8.854 22.402 10.827 1.00 73.75 268 SER A O 1
ATOM 2176 N N . ILE A 1 269 ? -6.869 22.623 9.805 1.00 73.12 269 ILE A N 1
ATOM 2177 C CA . ILE A 1 269 ? -7.391 22.377 8.451 1.00 73.12 269 ILE A CA 1
ATOM 2178 C C . ILE A 1 269 ? -7.919 20.949 8.317 1.00 73.12 269 ILE A C 1
ATOM 2180 O O . ILE A 1 269 ? -9.028 20.754 7.828 1.00 73.12 269 ILE A O 1
ATOM 2184 N N . ARG A 1 270 ? -7.145 19.938 8.732 1.00 69.81 270 ARG A N 1
ATOM 2185 C CA . ARG A 1 270 ? -7.570 18.528 8.680 1.00 69.81 270 ARG A CA 1
ATOM 2186 C C . ARG A 1 270 ? -8.891 18.323 9.421 1.00 69.81 270 ARG A C 1
ATOM 2188 O O . ARG A 1 270 ? -9.772 17.644 8.903 1.00 69.81 270 ARG A O 1
ATOM 2195 N N . ASP A 1 271 ? -9.000 18.873 10.623 1.00 70.44 271 ASP A N 1
ATOM 2196 C CA . ASP A 1 271 ? -10.172 18.742 11.482 1.00 70.44 271 ASP A CA 1
ATOM 2197 C C . ASP A 1 271 ? -11.358 19.518 10.895 1.00 70.44 271 ASP A C 1
ATOM 2199 O O . ASP A 1 271 ? -12.444 18.960 10.794 1.00 70.44 271 ASP A O 1
ATOM 2203 N N . ALA A 1 272 ? -11.132 20.724 10.363 1.00 70.06 272 ALA A N 1
ATOM 2204 C CA . ALA A 1 272 ? -12.151 21.477 9.635 1.00 70.06 272 ALA A CA 1
ATOM 2205 C C . ALA A 1 272 ? -12.669 20.719 8.406 1.00 70.06 272 ALA A C 1
ATOM 2207 O O . ALA A 1 272 ? -13.873 20.664 8.204 1.00 70.06 272 ALA A O 1
ATOM 2208 N N . VAL A 1 273 ? -11.791 20.088 7.614 1.00 65.56 273 VAL A N 1
ATOM 2209 C CA . VAL A 1 273 ? -12.203 19.240 6.483 1.00 65.56 273 VAL A CA 1
ATOM 2210 C C . VAL A 1 273 ? -12.980 18.026 6.978 1.00 65.56 273 VAL A C 1
ATOM 2212 O O . VAL A 1 273 ? -14.017 17.713 6.412 1.00 65.56 273 VAL A O 1
ATOM 2215 N N . ARG A 1 274 ? -12.510 17.338 8.027 1.00 61.22 274 ARG A N 1
ATOM 2216 C CA . ARG A 1 274 ? -13.201 16.171 8.604 1.00 61.22 274 ARG A CA 1
ATOM 2217 C C . ARG A 1 274 ? -14.616 16.520 9.064 1.00 61.22 274 ARG A C 1
ATOM 2219 O O . ARG A 1 274 ? -15.522 15.714 8.865 1.00 61.22 274 ARG A O 1
ATOM 2226 N N . ASP A 1 275 ? -14.769 17.684 9.682 1.00 63.31 275 ASP A N 1
ATOM 2227 C CA . ASP A 1 275 ? -16.008 18.128 10.313 1.00 63.31 275 ASP A CA 1
ATOM 2228 C C . ASP A 1 275 ? -16.872 18.985 9.354 1.00 63.31 275 ASP A C 1
ATOM 2230 O O . ASP A 1 275 ? -17.966 19.419 9.723 1.00 63.31 275 ASP A O 1
ATOM 2234 N N . ASP A 1 276 ? -16.418 19.204 8.109 1.00 63.19 276 ASP A N 1
ATOM 2235 C CA . ASP A 1 276 ? -17.117 20.014 7.109 1.00 63.19 276 ASP A CA 1
ATOM 2236 C C . ASP A 1 276 ? -18.457 19.355 6.705 1.00 63.19 276 ASP A C 1
ATOM 2238 O O . ASP A 1 276 ? -18.495 18.194 6.280 1.00 63.19 276 ASP A O 1
ATOM 2242 N N . PRO A 1 277 ? -19.588 20.086 6.781 1.00 57.84 277 PRO A N 1
ATOM 2243 C CA . PRO A 1 277 ? -20.907 19.542 6.473 1.00 57.84 277 PRO A CA 1
ATOM 2244 C C . PRO A 1 277 ? -21.093 19.071 5.029 1.00 57.84 277 PRO A C 1
ATOM 2246 O O . PRO A 1 277 ? -22.034 18.322 4.781 1.00 57.84 277 PRO A O 1
ATOM 2249 N N . HIS A 1 278 ? -20.271 19.519 4.081 1.00 55.00 278 HIS A N 1
ATOM 2250 C CA . HIS A 1 278 ? -20.246 19.100 2.677 1.00 55.00 278 HIS A CA 1
ATOM 2251 C C . HIS A 1 278 ? -19.195 18.016 2.424 1.00 55.00 278 HIS A C 1
ATOM 2253 O O . HIS A 1 278 ? -19.384 17.188 1.527 1.00 55.00 278 HIS A O 1
ATOM 2259 N N . TYR A 1 279 ? -18.128 17.961 3.228 1.00 51.59 279 TYR A N 1
ATOM 2260 C CA . TYR A 1 279 ? -17.221 16.817 3.291 1.00 51.59 279 TYR A CA 1
ATOM 2261 C C . TYR A 1 279 ? -17.910 15.646 3.993 1.00 51.59 279 TYR A C 1
ATOM 2263 O O . TYR A 1 279 ? -17.663 15.276 5.136 1.00 51.59 279 TYR A O 1
ATOM 2271 N N . ARG A 1 280 ? -18.824 15.030 3.249 1.00 51.25 280 ARG A N 1
ATOM 2272 C CA . ARG A 1 280 ? -19.604 13.877 3.667 1.00 51.25 280 ARG A CA 1
ATOM 2273 C C . ARG A 1 280 ? -19.098 12.636 2.937 1.00 51.25 280 ARG A C 1
ATOM 2275 O O . ARG A 1 280 ? -19.782 12.170 2.025 1.00 51.25 280 ARG A O 1
ATOM 2282 N N . PRO A 1 281 ? -17.962 12.026 3.339 1.00 47.62 281 PRO A N 1
ATOM 2283 C CA . PRO A 1 281 ? -17.535 10.748 2.760 1.00 47.62 281 PRO A CA 1
ATOM 2284 C C . PRO A 1 281 ? -18.586 9.641 2.965 1.00 47.62 281 PRO A C 1
ATOM 2286 O O . PRO A 1 281 ? -18.546 8.616 2.297 1.00 47.62 281 PRO A O 1
ATOM 2289 N N . TYR A 1 282 ? -19.551 9.883 3.856 1.00 46.91 282 TYR A N 1
ATOM 2290 C CA . TYR A 1 282 ? -20.576 8.953 4.290 1.00 46.91 282 TYR A CA 1
ATOM 2291 C C . TYR A 1 282 ? -21.999 9.299 3.798 1.00 46.91 282 TYR A C 1
ATOM 2293 O O . TYR A 1 282 ? -22.849 8.419 3.726 1.00 46.91 282 TYR A O 1
ATOM 2301 N N . CYS A 1 283 ? -22.329 10.534 3.405 1.00 37.66 283 CYS A N 1
ATOM 2302 C CA . CYS A 1 283 ? -23.728 10.877 3.106 1.00 37.66 283 CYS A CA 1
ATOM 2303 C C . CYS A 1 283 ? -24.098 10.641 1.641 1.00 37.66 283 CYS A C 1
ATOM 2305 O O . CYS A 1 283 ? -24.228 11.573 0.861 1.00 37.66 283 CYS A O 1
ATOM 2307 N N . ASN A 1 284 ? -24.339 9.376 1.318 1.00 42.62 284 ASN A N 1
ATOM 2308 C CA . ASN A 1 284 ? -25.390 8.965 0.385 1.00 42.62 284 ASN A CA 1
ATOM 2309 C C . ASN A 1 284 ? -25.945 7.602 0.837 1.00 42.62 284 ASN A C 1
ATOM 2311 O O . ASN A 1 284 ? -26.027 6.631 0.091 1.00 42.62 284 ASN A O 1
ATOM 2315 N N . PHE A 1 285 ? -26.303 7.520 2.123 1.00 48.31 285 PHE A N 1
ATOM 2316 C CA . PHE A 1 285 ? -26.821 6.303 2.758 1.00 48.31 285 PHE A CA 1
ATOM 2317 C C . PHE A 1 285 ? -28.283 5.980 2.422 1.00 48.31 285 PHE A C 1
ATOM 2319 O O . PHE A 1 285 ? -28.744 4.893 2.757 1.00 48.31 285 PHE A O 1
ATOM 2326 N N . GLN A 1 286 ? -29.016 6.895 1.782 1.00 43.41 286 GLN A N 1
ATOM 2327 C CA . GLN A 1 286 ? -30.393 6.645 1.331 1.00 43.41 286 GLN A CA 1
ATOM 2328 C C . GLN A 1 286 ? -30.440 6.128 -0.113 1.00 43.41 286 GLN A C 1
ATOM 2330 O O . GLN A 1 286 ? -31.296 5.317 -0.451 1.00 43.41 286 GLN A O 1
ATOM 2335 N N . THR A 1 287 ? -29.460 6.503 -0.936 1.00 45.09 287 THR A N 1
ATOM 2336 C CA . THR A 1 287 ? -29.311 6.028 -2.314 1.00 45.09 287 THR A CA 1
ATOM 2337 C C . THR A 1 287 ? -27.836 5.756 -2.594 1.00 45.09 287 THR A C 1
ATOM 2339 O O . THR A 1 287 ? -27.066 6.703 -2.755 1.00 45.09 287 THR A O 1
ATOM 2342 N N . PRO A 1 288 ? -27.411 4.482 -2.653 1.00 42.28 288 PRO A N 1
ATOM 2343 C CA . PRO A 1 288 ? -26.034 4.147 -2.992 1.00 42.28 288 PRO A CA 1
ATOM 2344 C C . PRO A 1 288 ? -25.691 4.714 -4.377 1.00 42.28 288 PRO A C 1
ATOM 2346 O O . PRO A 1 288 ? -26.579 4.743 -5.231 1.00 42.28 288 PRO A O 1
ATOM 2349 N N . PRO A 1 289 ? -24.436 5.123 -4.639 1.00 41.16 289 PRO A N 1
ATOM 2350 C CA . PRO A 1 289 ? -24.034 5.574 -5.965 1.00 41.16 289 PRO A CA 1
ATOM 2351 C C . PRO A 1 289 ? -24.316 4.459 -6.979 1.00 41.16 289 PRO A C 1
ATOM 2353 O O . PRO A 1 289 ? -23.713 3.384 -6.935 1.00 41.16 289 PRO A O 1
ATOM 2356 N N . GLN A 1 290 ? -25.299 4.699 -7.843 1.00 39.84 290 GLN A N 1
ATOM 2357 C CA . GLN A 1 290 ? -25.687 3.792 -8.911 1.00 39.84 290 GLN A CA 1
ATOM 2358 C C . GLN A 1 290 ? -24.812 4.091 -10.126 1.00 39.84 290 GLN A C 1
ATOM 2360 O O . GLN A 1 290 ? -24.686 5.246 -10.531 1.00 39.84 290 GLN A O 1
ATOM 2365 N N . HIS A 1 291 ? -24.232 3.057 -10.729 1.00 39.47 291 HIS A N 1
ATOM 2366 C CA . HIS A 1 291 ? -23.717 3.151 -12.089 1.00 39.47 291 HIS A CA 1
ATOM 2367 C C . HIS A 1 291 ? -24.663 2.331 -12.964 1.00 39.47 291 HIS A C 1
ATOM 2369 O O . HIS A 1 291 ? -24.783 1.125 -12.770 1.00 39.47 291 HIS A O 1
ATOM 2375 N N . TYR A 1 292 ? -25.403 2.997 -13.855 1.00 42.06 292 TYR A N 1
ATOM 2376 C CA . TYR A 1 292 ? -26.393 2.357 -14.736 1.00 42.06 292 TYR A CA 1
ATOM 2377 C C . TYR A 1 292 ? -27.486 1.551 -14.006 1.00 42.06 292 TYR A C 1
ATOM 2379 O O . TYR A 1 292 ? -27.891 0.491 -14.467 1.00 42.06 292 TYR A O 1
ATOM 2387 N N . GLY A 1 293 ? -27.952 2.015 -12.841 1.00 44.59 293 GLY A N 1
ATOM 2388 C CA . GLY A 1 293 ? -29.020 1.335 -12.090 1.00 44.59 293 GLY A CA 1
ATOM 2389 C C . GLY A 1 293 ? -28.601 0.033 -11.394 1.00 44.59 293 GLY A C 1
ATOM 2390 O O . GLY A 1 293 ? -29.414 -0.578 -10.705 1.00 44.59 293 GLY A O 1
ATOM 2391 N N . VAL A 1 294 ? -27.331 -0.375 -11.502 1.00 46.50 294 VAL A N 1
ATOM 2392 C CA . VAL A 1 294 ? -26.809 -1.586 -10.859 1.00 46.50 294 VAL A CA 1
ATOM 2393 C C . VAL A 1 294 ? -26.044 -1.209 -9.580 1.00 46.50 294 VAL A C 1
ATOM 2395 O O . VAL A 1 294 ? -25.253 -0.257 -9.583 1.00 46.50 294 VAL A O 1
ATOM 2398 N N . PRO A 1 295 ? -26.251 -1.924 -8.454 1.00 44.50 295 PRO A N 1
ATOM 2399 C CA . PRO A 1 295 ? -25.374 -1.838 -7.293 1.00 44.50 295 PRO A CA 1
ATOM 2400 C C . PRO A 1 295 ? -23.917 -2.044 -7.707 1.00 44.50 295 PRO A C 1
ATOM 2402 O O . PRO A 1 295 ? -23.604 -3.035 -8.359 1.00 44.50 295 PRO A O 1
ATOM 2405 N N . ARG A 1 296 ? -23.019 -1.139 -7.308 1.00 41.25 296 ARG A N 1
ATOM 2406 C CA . ARG A 1 296 ? -21.582 -1.291 -7.556 1.00 41.25 296 ARG A CA 1
ATOM 2407 C C . ARG A 1 296 ? -21.088 -2.616 -6.955 1.00 41.25 296 ARG A C 1
ATOM 2409 O O . ARG A 1 296 ? -20.997 -2.734 -5.736 1.00 41.25 296 ARG A O 1
ATOM 2416 N N . GLN A 1 297 ? -20.812 -3.600 -7.807 1.00 46.59 297 GLN A N 1
ATOM 2417 C CA . GLN A 1 297 ? -20.168 -4.854 -7.422 1.00 46.59 297 GLN A CA 1
ATOM 2418 C C . GLN A 1 297 ? -18.659 -4.629 -7.266 1.00 46.59 297 GLN A C 1
ATOM 2420 O O . GLN A 1 297 ? -18.103 -3.664 -7.802 1.00 46.59 297 GLN A O 1
ATOM 2425 N N . ASN A 1 298 ? -18.005 -5.501 -6.500 1.00 45.53 298 ASN A N 1
ATOM 2426 C CA . ASN A 1 298 ? -16.552 -5.551 -6.390 1.00 45.53 298 ASN A CA 1
ATOM 2427 C C . ASN A 1 298 ? -15.942 -5.643 -7.810 1.00 45.53 298 ASN A C 1
ATOM 2429 O O . ASN A 1 298 ? -16.248 -6.601 -8.517 1.00 45.53 298 ASN A O 1
ATOM 2433 N N . PRO A 1 299 ? -15.130 -4.667 -8.267 1.00 46.75 299 PRO A N 1
ATOM 2434 C CA . PRO A 1 299 ? -14.692 -4.601 -9.664 1.00 46.75 299 PRO A CA 1
ATOM 2435 C C . PRO A 1 299 ? -13.656 -5.672 -10.042 1.00 46.75 299 PRO A C 1
ATOM 2437 O O . PRO A 1 299 ? -13.251 -5.718 -11.199 1.00 46.75 299 PRO A O 1
ATOM 2440 N N . TRP A 1 300 ? -13.200 -6.491 -9.086 1.00 52.19 300 TRP A N 1
ATOM 2441 C CA . TRP A 1 300 ? -12.106 -7.442 -9.285 1.00 52.19 300 TRP A CA 1
ATOM 2442 C C . TRP A 1 300 ? -12.611 -8.864 -9.598 1.00 52.19 300 TRP A C 1
ATOM 2444 O O . TRP A 1 300 ? -12.515 -9.299 -10.740 1.00 52.19 300 TRP A O 1
ATOM 2454 N N . HIS A 1 301 ? -13.133 -9.606 -8.607 1.00 47.84 301 HIS A N 1
ATOM 2455 C CA . HIS A 1 301 ? -13.651 -10.978 -8.763 1.00 47.84 301 HIS A CA 1
ATOM 2456 C C . HIS A 1 301 ? -14.388 -11.452 -7.488 1.00 47.84 301 HIS A C 1
ATOM 2458 O O . HIS A 1 301 ? -13.968 -11.097 -6.390 1.00 47.84 301 HIS A O 1
ATOM 2464 N N . LYS A 1 302 ? -15.400 -12.334 -7.599 1.00 48.38 302 LYS A N 1
ATOM 2465 C CA . LYS A 1 302 ? -16.191 -12.865 -6.455 1.00 48.38 302 LYS A CA 1
ATOM 2466 C C . LYS A 1 302 ? -15.366 -13.585 -5.372 1.00 48.38 302 LYS A C 1
ATOM 2468 O O . LYS A 1 302 ? -15.679 -13.541 -4.191 1.00 48.38 302 LYS A O 1
ATOM 2473 N N . ASN A 1 303 ? -14.258 -14.227 -5.752 1.00 44.50 303 ASN A N 1
ATOM 2474 C CA . ASN A 1 303 ? -13.359 -14.893 -4.790 1.00 44.50 303 ASN A CA 1
ATOM 2475 C C . ASN A 1 303 ? -12.521 -13.898 -3.965 1.00 44.50 303 ASN A C 1
ATOM 2477 O O . ASN A 1 303 ? -11.824 -14.303 -3.039 1.00 44.50 303 ASN A O 1
ATOM 2481 N N . LEU A 1 304 ? -12.569 -12.607 -4.304 1.00 46.66 304 LEU A N 1
ATOM 2482 C CA . LEU A 1 304 ? -11.881 -11.531 -3.598 1.00 46.66 304 LEU A CA 1
ATOM 2483 C C . LEU A 1 304 ? -12.841 -10.729 -2.709 1.00 46.66 304 LEU A C 1
ATOM 2485 O O . LEU A 1 304 ? -12.448 -9.696 -2.180 1.00 46.66 304 LEU A O 1
ATOM 2489 N N . ASP A 1 305 ? -14.069 -11.211 -2.491 1.00 47.59 305 ASP A N 1
ATOM 2490 C CA . ASP A 1 305 ? -15.100 -10.549 -1.673 1.00 47.59 305 ASP A CA 1
ATOM 2491 C C . ASP A 1 305 ? -14.794 -10.528 -0.165 1.00 47.59 305 ASP A C 1
ATOM 2493 O O . ASP A 1 305 ? -15.536 -9.907 0.592 1.00 47.59 305 ASP A O 1
ATOM 2497 N N . ASN A 1 306 ? -13.694 -11.158 0.272 1.00 49.44 306 ASN A N 1
ATOM 2498 C CA . ASN A 1 306 ? -13.161 -11.098 1.643 1.00 49.44 306 ASN A CA 1
ATOM 2499 C C . ASN A 1 306 ? -11.805 -10.362 1.746 1.00 49.44 306 ASN A C 1
ATOM 2501 O O . ASN A 1 306 ? -11.215 -10.327 2.831 1.00 49.44 306 ASN A O 1
ATOM 2505 N N . THR A 1 307 ? -11.306 -9.783 0.647 1.00 44.72 307 THR A N 1
ATOM 2506 C CA . THR A 1 307 ? -10.000 -9.109 0.593 1.00 44.72 307 THR A CA 1
ATOM 2507 C C . THR A 1 307 ? -10.161 -7.673 0.118 1.00 44.72 307 THR A C 1
ATOM 2509 O O . THR A 1 307 ? -10.415 -7.417 -1.060 1.00 44.72 307 THR A O 1
ATOM 2512 N N . MET A 1 308 ? -9.969 -6.717 1.027 1.00 49.75 308 MET A N 1
ATOM 2513 C CA . MET A 1 308 ? -9.932 -5.310 0.643 1.00 49.75 308 MET A CA 1
ATOM 2514 C C . MET A 1 308 ? -8.561 -4.981 0.050 1.00 49.75 308 MET A C 1
ATOM 2516 O O . MET A 1 308 ? -7.532 -5.149 0.706 1.00 49.75 308 MET A O 1
ATOM 2520 N N . PHE A 1 309 ? -8.566 -4.472 -1.180 1.00 54.25 309 PHE A N 1
ATOM 2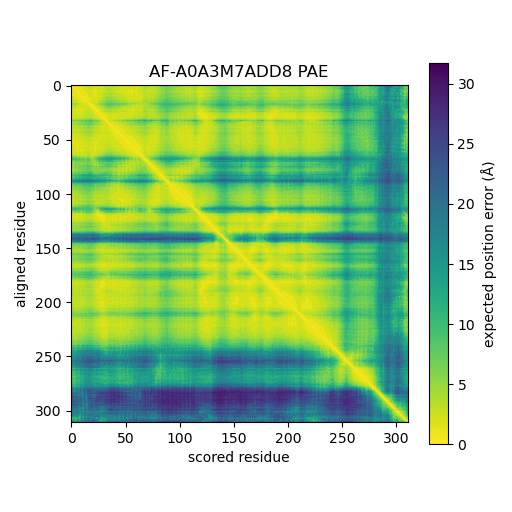521 C CA . PHE A 1 309 ? -7.403 -3.827 -1.781 1.00 54.25 309 PHE A CA 1
ATOM 2522 C C . PHE A 1 309 ? -7.389 -2.370 -1.351 1.00 54.25 309 PHE A C 1
ATOM 2524 O O . PHE A 1 309 ? -8.383 -1.659 -1.535 1.00 54.25 309 PHE A O 1
ATOM 2531 N N . TYR A 1 310 ? -6.272 -1.927 -0.788 1.00 53.75 310 TYR A N 1
ATOM 2532 C CA . TYR A 1 310 ? -6.106 -0.537 -0.393 1.00 53.75 310 TYR A CA 1
ATOM 2533 C C . TYR A 1 310 ? -4.837 0.072 -0.999 1.00 53.75 310 TYR A C 1
ATOM 2535 O O . TYR A 1 310 ? -3.861 -0.629 -1.280 1.00 53.75 310 TYR A O 1
ATOM 2543 N N . LEU A 1 311 ? -4.962 1.373 -1.265 1.00 44.28 311 LEU A N 1
ATOM 2544 C CA . LEU A 1 311 ? -4.043 2.264 -1.971 1.00 44.28 311 LEU A CA 1
ATOM 2545 C C . LEU A 1 311 ? -2.999 2.872 -1.032 1.00 44.28 311 LEU A C 1
ATOM 2547 O O . LEU A 1 311 ? -3.418 3.322 0.056 1.00 44.28 311 LEU A O 1
#

Solvent-accessible surface area (backbone atoms only — not comparable to full-atom values): 18271 Å² total; per-residue (Å²): 111,67,33,59,53,46,47,52,49,10,51,50,50,17,70,76,68,74,47,81,64,51,72,57,52,31,36,47,33,35,44,60,87,67,57,80,94,44,50,67,53,41,58,32,55,50,52,43,48,53,53,44,30,52,35,49,37,51,52,54,45,39,74,78,55,72,58,91,90,65,79,72,49,61,80,79,76,80,73,83,79,63,61,86,60,85,57,91,89,54,55,72,66,58,52,53,49,56,55,47,53,46,32,47,53,51,30,50,51,61,73,66,46,67,57,63,72,84,62,24,45,29,36,30,37,38,37,74,79,75,86,75,74,70,71,44,56,85,86,50,29,84,82,42,83,57,26,53,64,55,68,44,70,49,63,64,95,84,42,59,96,88,51,63,32,35,36,34,28,39,25,76,52,89,70,74,80,49,61,43,18,36,38,40,50,81,41,57,65,66,66,70,50,69,68,55,50,52,52,53,44,47,55,33,10,55,66,35,90,92,46,100,55,42,34,53,51,37,26,55,38,52,51,43,52,54,51,51,56,50,51,50,60,73,45,38,49,46,79,65,66,36,90,91,43,65,77,82,75,76,52,57,45,99,88,64,49,72,72,52,40,73,60,50,49,54,47,52,51,52,50,50,51,65,70,31,90,80,54,48,98,70,76,48,82,89,57,69,79,60,61,92,85,38,80,77,66,80,91,82,52,83,92,45,78,52,47,46,77,44,90

Mean predicted aligned error: 9.27 Å

Foldseek 3Di:
DLLLLQLVLQVLVCVVPVDQRDGFQEEEEEAEDDDPVCLLVCLLPVVLVNLQSVLVSVVVSCVVPNDPPQDRFDHDDDQDDCFPPDCVPPDPVRVVVVNSVSSNVNSVVSVPGPPRDHHWYWHKYKAQDDDDFDFDPPVCCVPQVGEDDALDKDQDDPHDPPFGKIWGARFRDPDDTAGTMIMTTSGGRVPDDSVRVSVVFSLQQCLQPVDNTRDRGGNQNVVVVVVVVVVCVVCVCQVVVPPPNDQDDFDADPVRHGPGGPVRSVVVVVVCLVPPPVNCSPPPVVDDDDDVNDDDDDSRDPVCSSYDYHD

pLDDT: mean 82.54, std 15.03, range [37.66, 97.94]

Secondary structure (DSSP, 8-state):
-HHHHHHHHHHHHHHHHSSPP---SEEEEEEES--GGGHHHIIIIIHHHHHHHHHHHHHHHHHHS--TTPPPPPPPPPPP--TT---TTS-HHHHHHHHHHHHHHHHHHHHH-TTPPP-EEEEEEEE-S-S------TTTTTTTTTSPPTTEEE-SSSS-SSS-EEEEE-S--SSSS--PEEEEEEEETT---HHHHHHHHHHHHH--TT-SS--SS-HHHHHHHHHHHHHHHHTHHHHTT-TT-PPPPPPB-TTS-BSS-HHHHHHHHHHHHHH-SS--SS---SS--EETTEE---SS-GGGTTEEEE-

Nearest PDB structures (foldseek):
  4w5o-assembly1_A  TM=7.873E-01  e=8.679E-13  Homo sapiens
  4w5q-assembly1_A  TM=7.920E-01  e=1.415E-12  Homo sapiens
  6mfn-assembly1_A  TM=7.829E-01  e=1.504E-12  Homo sapiens
  7ygn-assembly1_A  TM=8.515E-01  e=1.842E-11  Mus musculus
  9ij3-assembly1_A  TM=8.247E-01  e=3.910E-10  Mus musculus

Organism: Hortaea werneckii (NCBI:txid91943)

Radius of gyration: 22.74 Å; Cα contacts (8 Å, |Δi|>4): 390; chains: 1; bounding box: 51×59×56 Å